Protein AF-A0A3N6LLE5-F1 (afdb_monomer)

Organism: Natrarchaeobius chitinivorans (NCBI:txid1679083)

Mean predicted aligned error: 12.1 Å

Foldseek 3Di:
DDEPEEDQDLVSLQVLQVVQVVVCVVDPPDQYEYADNAQNSLVSHDQSHEYEQELADDPGHCVNHHDLLSQAPGHYEYEADALVSVVVNQCSQDPQDPVRTHHHNYPYYDHPVQLVQLVVQWAQAPVGIDGNPVHHSVVRSVVNVVRSQVSCVVVVNHDPDDVCNVVNDPDDPPPDDLDDDDDDDPLPDPVQQVVWDWFAFDPNGIDTHSDPVRVVVCCVVVVTHGD

Structure (mmCIF, N/CA/C/O backbone):
data_AF-A0A3N6LLE5-F1
#
_entry.id   AF-A0A3N6LLE5-F1
#
loop_
_atom_site.group_PDB
_atom_site.id
_atom_site.type_symbol
_atom_site.label_atom_id
_atom_site.label_alt_id
_atom_site.label_comp_id
_atom_site.label_asym_id
_atom_site.label_entity_id
_atom_site.label_seq_id
_atom_site.pdbx_PDB_ins_code
_atom_site.Cartn_x
_atom_site.Cartn_y
_atom_site.Cartn_z
_atom_site.occupancy
_atom_site.B_iso_or_equiv
_atom_site.auth_seq_id
_atom_site.auth_comp_id
_atom_site.auth_asym_id
_atom_site.auth_atom_id
_atom_site.pdbx_PDB_model_num
ATOM 1 N N . MET A 1 1 ? -7.461 6.489 -4.538 1.00 75.62 1 MET A N 1
ATOM 2 C CA . MET A 1 1 ? -6.700 6.168 -3.322 1.00 75.62 1 MET A CA 1
ATOM 3 C C . MET A 1 1 ? -5.644 7.232 -3.123 1.00 75.62 1 MET A C 1
ATOM 5 O O . MET A 1 1 ? -5.013 7.604 -4.108 1.00 75.62 1 MET A O 1
ATOM 9 N N . ALA A 1 2 ? -5.490 7.741 -1.907 1.00 87.50 2 ALA A N 1
ATOM 10 C CA . ALA A 1 2 ? -4.448 8.696 -1.555 1.00 87.50 2 ALA A CA 1
ATOM 11 C C . ALA A 1 2 ? -3.938 8.395 -0.144 1.00 87.50 2 ALA A C 1
ATOM 13 O O . ALA A 1 2 ? -4.739 8.236 0.774 1.00 87.50 2 ALA A O 1
ATOM 14 N N . VAL A 1 3 ? -2.617 8.319 0.011 1.00 91.75 3 VAL A N 1
ATOM 15 C CA . VAL A 1 3 ? -1.975 8.263 1.327 1.00 91.75 3 VAL A CA 1
ATOM 16 C C . VAL A 1 3 ? -1.775 9.696 1.798 1.00 91.75 3 VAL A C 1
ATOM 18 O O . VAL A 1 3 ? -1.141 10.484 1.096 1.00 91.75 3 VAL A O 1
ATOM 21 N N . LEU A 1 4 ? -2.356 10.033 2.946 1.00 94.12 4 LEU A N 1
ATOM 22 C CA . LEU A 1 4 ? -2.324 11.383 3.498 1.00 94.12 4 LEU A CA 1
ATOM 23 C C . LEU A 1 4 ? -1.052 11.632 4.317 1.00 94.12 4 LEU A C 1
ATOM 25 O O . LEU A 1 4 ? -0.450 12.696 4.202 1.00 94.12 4 LEU A O 1
ATOM 29 N N . GLY A 1 5 ? -0.621 10.644 5.103 1.00 94.69 5 GLY A N 1
ATOM 30 C CA . GLY A 1 5 ? 0.590 10.742 5.909 1.00 94.69 5 GLY A CA 1
ATOM 31 C C . GLY A 1 5 ? 0.667 9.710 7.029 1.00 94.69 5 GLY A C 1
ATOM 32 O O . GLY A 1 5 ? -0.199 8.839 7.162 1.00 94.69 5 GLY A O 1
ATOM 33 N N . ASP A 1 6 ? 1.716 9.858 7.831 1.00 96.12 6 ASP A N 1
ATOM 34 C CA . ASP A 1 6 ? 2.009 9.043 9.005 1.00 96.12 6 ASP A CA 1
ATOM 35 C C . ASP A 1 6 ? 1.657 9.817 10.284 1.00 96.12 6 ASP A C 1
ATOM 37 O O . ASP A 1 6 ? 2.065 10.966 10.434 1.00 96.12 6 ASP A O 1
ATOM 41 N N . ALA A 1 7 ? 0.941 9.176 11.209 1.00 97.06 7 ALA A N 1
ATOM 42 C CA . ALA A 1 7 ? 0.560 9.735 12.505 1.00 97.06 7 ALA A CA 1
ATOM 43 C C . ALA A 1 7 ? 1.443 9.165 13.630 1.00 97.06 7 ALA A C 1
ATOM 45 O O . ALA A 1 7 ? 1.127 8.116 14.202 1.00 97.06 7 ALA A O 1
ATOM 46 N N . TYR A 1 8 ? 2.552 9.835 13.953 1.00 96.50 8 TYR A N 1
ATOM 47 C CA . TYR A 1 8 ? 3.532 9.397 14.959 1.00 96.50 8 TYR A CA 1
ATOM 48 C C . TYR A 1 8 ? 3.119 9.716 16.399 1.00 96.50 8 TYR A C 1
ATOM 50 O O . TYR A 1 8 ? 3.718 9.202 17.344 1.00 96.50 8 TYR A O 1
ATOM 58 N N . ASN A 1 9 ? 2.118 10.571 16.591 1.00 96.75 9 ASN A N 1
ATOM 59 C CA . ASN A 1 9 ? 1.589 10.937 17.901 1.00 96.75 9 ASN A CA 1
ATOM 60 C C . ASN A 1 9 ? 0.109 11.343 17.811 1.00 96.75 9 ASN A C 1
ATOM 62 O O . ASN A 1 9 ? -0.439 11.510 16.723 1.00 96.75 9 ASN A O 1
ATOM 66 N N . ARG A 1 10 ? -0.527 11.527 18.975 1.00 97.56 10 ARG A N 1
ATOM 67 C CA . ARG A 1 10 ? -1.928 11.955 19.104 1.00 97.56 10 ARG A CA 1
ATOM 68 C C . ARG A 1 10 ? -2.261 13.221 18.312 1.00 97.56 10 ARG A C 1
ATOM 70 O O . ARG A 1 10 ? -3.267 13.223 17.618 1.00 97.56 10 ARG A O 1
ATOM 77 N N . THR A 1 11 ? -1.437 14.268 18.397 1.00 97.94 11 THR A N 1
ATOM 78 C CA . THR A 1 11 ? -1.705 15.534 17.693 1.00 97.94 11 THR A CA 1
ATOM 79 C C . THR A 1 11 ? -1.735 15.323 16.184 1.00 97.94 11 THR A C 1
ATOM 81 O O . THR A 1 11 ? -2.667 15.758 15.520 1.00 97.94 11 THR A O 1
ATOM 84 N N . GLU A 1 12 ? -0.768 14.582 15.646 1.00 98.06 12 GLU A N 1
ATOM 85 C CA . GLU A 1 12 ? -0.750 14.247 14.220 1.00 98.06 12 GLU A CA 1
ATOM 86 C C . GLU A 1 12 ? -1.936 13.361 13.817 1.00 98.06 12 GLU A C 1
ATOM 88 O O . GLU A 1 12 ? -2.488 13.537 12.735 1.00 98.06 12 GLU A O 1
ATOM 93 N N . ALA A 1 13 ? -2.364 12.430 14.676 1.00 97.88 13 ALA A N 1
ATOM 94 C CA . ALA A 1 13 ? -3.544 11.606 14.419 1.00 97.88 13 ALA A CA 1
ATOM 95 C C . ALA A 1 13 ? -4.838 12.435 14.368 1.00 97.88 13 ALA A C 1
ATOM 97 O O . ALA A 1 13 ? -5.685 12.173 13.517 1.00 97.88 13 ALA A O 1
ATOM 98 N N . GLU A 1 14 ? -4.980 13.433 15.245 1.00 98.00 14 GLU A N 1
ATOM 99 C CA . GLU A 1 14 ? -6.109 14.372 15.246 1.00 98.00 14 GLU A CA 1
ATOM 100 C C . GLU A 1 14 ? -6.114 15.205 13.952 1.00 98.00 14 GLU A C 1
ATOM 102 O O . GLU A 1 14 ? -7.108 15.206 13.228 1.00 98.00 14 GLU A O 1
ATOM 107 N N . GLU A 1 15 ? -4.982 15.821 13.593 1.00 97.94 15 GLU A N 1
ATOM 108 C CA . GLU A 1 15 ? -4.852 16.646 12.380 1.00 97.94 15 GLU A CA 1
ATOM 109 C C . GLU A 1 15 ? -5.105 15.846 11.088 1.00 97.94 15 GLU A C 1
ATOM 111 O O . GLU A 1 15 ? -5.833 16.289 10.189 1.00 97.94 15 GLU A O 1
ATOM 116 N N . LEU A 1 16 ? -4.521 14.647 10.985 1.00 97.94 16 LEU A N 1
ATOM 117 C CA . LEU A 1 16 ? -4.711 13.761 9.836 1.00 97.94 16 LEU A CA 1
ATOM 118 C C . LEU A 1 16 ? -6.134 13.201 9.789 1.00 97.94 16 LEU A C 1
ATOM 120 O O . LEU A 1 16 ? -6.689 13.074 8.700 1.00 97.94 16 LEU A O 1
ATOM 124 N N . GLY A 1 17 ? -6.731 12.896 10.943 1.00 96.62 17 GLY A N 1
ATOM 125 C CA . GLY A 1 17 ? -8.112 12.436 11.052 1.00 96.62 17 GLY A CA 1
ATOM 126 C C . GLY A 1 17 ? -9.104 13.485 10.557 1.00 96.62 17 GLY A C 1
ATOM 127 O O . GLY A 1 17 ? -9.905 13.193 9.670 1.00 96.62 17 GLY A O 1
ATOM 128 N N . GLU A 1 18 ? -9.005 14.721 11.052 1.00 96.88 18 GLU A N 1
ATOM 129 C CA . GLU A 1 18 ? -9.850 15.840 10.610 1.00 96.88 18 GLU A CA 1
ATOM 130 C C . GLU A 1 18 ? -9.721 16.081 9.100 1.00 96.88 18 GLU A C 1
ATOM 132 O O . GLU A 1 18 ? -10.722 16.179 8.384 1.00 96.88 18 GLU A O 1
ATOM 137 N N . THR A 1 19 ? -8.485 16.091 8.596 1.00 97.00 19 THR A N 1
ATOM 138 C CA . THR A 1 19 ? -8.211 16.271 7.166 1.00 97.00 19 THR A CA 1
ATOM 139 C C . THR A 1 19 ? -8.773 15.117 6.330 1.00 97.00 19 THR A C 1
ATOM 141 O O . THR A 1 19 ? -9.325 15.340 5.251 1.00 97.00 19 THR A O 1
ATOM 144 N N . ALA A 1 20 ? -8.656 13.874 6.806 1.00 95.81 20 ALA A N 1
ATOM 145 C CA . ALA A 1 20 ? -9.173 12.707 6.103 1.00 95.81 20 ALA A CA 1
ATOM 146 C C . ALA A 1 20 ? -10.701 12.755 5.974 1.00 95.81 20 ALA A C 1
ATOM 148 O O . ALA A 1 20 ? -11.217 12.510 4.884 1.00 95.81 20 ALA A O 1
ATOM 149 N N . ILE A 1 21 ? -11.411 13.132 7.042 1.00 94.94 21 ILE A N 1
ATOM 150 C CA . ILE A 1 21 ? -12.870 13.292 7.014 1.00 94.94 21 ILE A CA 1
ATOM 151 C C . ILE A 1 21 ? -13.281 14.390 6.034 1.00 94.94 21 ILE A C 1
ATOM 153 O O . ILE A 1 21 ? -14.130 14.147 5.178 1.00 94.94 21 ILE A O 1
ATOM 157 N N . GLN A 1 22 ? -12.627 15.554 6.073 1.00 95.00 22 GLN A N 1
ATOM 158 C CA . GLN A 1 22 ? -12.910 16.627 5.118 1.00 95.00 22 GLN A CA 1
ATOM 159 C C . GLN A 1 22 ? -12.749 16.148 3.662 1.00 95.00 22 GLN A C 1
ATOM 161 O O . GLN A 1 22 ? -13.598 16.413 2.810 1.00 95.00 22 GLN A O 1
ATOM 166 N N . LEU A 1 23 ? -11.685 15.396 3.362 1.00 94.25 23 LEU A N 1
ATOM 167 C CA . LEU A 1 23 ? -11.450 14.857 2.019 1.00 94.25 23 LEU A CA 1
ATOM 168 C C . LEU A 1 23 ? -12.492 13.813 1.598 1.00 94.25 23 LEU A C 1
ATOM 170 O O . LEU A 1 23 ? -12.838 13.745 0.414 1.00 94.25 23 LEU A O 1
ATOM 174 N N . LEU A 1 24 ? -12.981 12.999 2.535 1.00 92.19 24 LEU A N 1
ATOM 175 C CA . LEU A 1 24 ? -14.050 12.030 2.286 1.00 92.19 24 LEU A CA 1
ATOM 176 C C . LEU A 1 24 ? -15.384 12.731 1.989 1.00 92.19 24 LEU A C 1
ATOM 178 O O . LEU A 1 24 ? -16.094 12.314 1.071 1.00 92.19 24 LEU A O 1
ATOM 182 N N . GLU A 1 25 ? -15.687 13.828 2.687 1.00 93.12 25 GLU A N 1
ATOM 183 C CA . GLU A 1 25 ? -16.868 14.662 2.431 1.00 93.12 25 GLU A CA 1
ATOM 184 C C . GLU A 1 25 ? -16.794 15.371 1.067 1.00 93.12 25 GLU A C 1
ATOM 186 O O . GLU A 1 25 ? -17.772 15.394 0.315 1.00 93.12 25 GLU A O 1
ATOM 191 N N . GLU A 1 26 ? -15.629 15.924 0.711 1.00 93.50 26 GLU A N 1
ATOM 192 C CA . GLU A 1 26 ? -15.407 16.632 -0.558 1.00 93.50 26 GLU A CA 1
ATOM 193 C C . GLU A 1 26 ? -15.333 15.694 -1.771 1.00 93.50 26 GLU A C 1
ATOM 195 O O . GLU A 1 26 ? -15.607 16.095 -2.906 1.00 93.50 26 GLU A O 1
ATOM 200 N N . SER A 1 27 ? -14.914 14.445 -1.569 1.00 89.38 27 SER A N 1
ATOM 201 C CA . SER A 1 27 ? -14.758 13.447 -2.629 1.00 89.38 27 SER A CA 1
ATOM 202 C C . SER A 1 27 ? -15.296 12.075 -2.200 1.00 89.38 27 SER A C 1
ATOM 204 O O . SER A 1 27 ? -14.505 11.136 -2.037 1.00 89.38 27 SER A O 1
ATOM 206 N N . PRO A 1 28 ? -16.632 11.918 -2.096 1.00 82.38 28 PRO A N 1
ATOM 207 C CA . PRO A 1 28 ? -17.243 10.654 -1.706 1.00 82.38 28 PRO A CA 1
ATOM 208 C C . PRO A 1 28 ? -16.816 9.531 -2.658 1.00 82.38 28 PRO A C 1
ATOM 210 O O . PRO A 1 28 ? -16.974 9.636 -3.876 1.00 82.38 28 PRO A O 1
ATOM 213 N N . GLY A 1 29 ? -16.242 8.460 -2.109 1.00 81.12 29 GLY A N 1
ATOM 214 C CA . GLY A 1 29 ? -15.726 7.317 -2.872 1.00 81.12 29 GLY A CA 1
ATOM 215 C C . GLY A 1 29 ? -14.213 7.322 -3.111 1.00 81.12 29 GLY A C 1
ATOM 216 O O . GLY A 1 29 ? -13.692 6.376 -3.707 1.00 81.12 29 GLY A O 1
ATOM 217 N N . LYS A 1 30 ? -13.477 8.339 -2.645 1.00 87.81 30 LYS A N 1
ATOM 218 C CA . LYS A 1 30 ? -12.019 8.225 -2.526 1.00 87.81 30 LYS A CA 1
ATOM 219 C C . LYS A 1 30 ? -11.651 7.401 -1.299 1.00 87.81 30 LYS A C 1
ATOM 221 O O . LYS A 1 30 ? -12.102 7.675 -0.202 1.00 87.81 30 LYS A O 1
ATOM 226 N N . GLU A 1 31 ? -10.742 6.456 -1.498 1.00 91.25 31 GLU A N 1
ATOM 227 C CA . GLU A 1 31 ? -10.051 5.782 -0.400 1.00 91.25 31 GLU A CA 1
ATOM 228 C C . GLU A 1 31 ? -8.941 6.693 0.148 1.00 91.25 31 GLU A C 1
ATOM 230 O O . GLU A 1 31 ? -8.007 7.024 -0.601 1.00 91.25 31 GLU A O 1
ATOM 235 N N . ILE A 1 32 ? -9.051 7.106 1.412 1.00 95.38 32 ILE A N 1
ATOM 236 C CA . ILE A 1 32 ? -8.057 7.929 2.116 1.00 95.38 32 ILE A CA 1
ATOM 237 C C . ILE A 1 32 ? -7.340 7.058 3.141 1.00 95.38 32 ILE A C 1
ATOM 239 O O . ILE A 1 32 ? -7.977 6.408 3.967 1.00 95.38 32 ILE A O 1
ATOM 243 N N . ILE A 1 33 ? -6.010 7.043 3.063 1.00 96.88 33 ILE A N 1
ATOM 244 C CA . ILE A 1 33 ? -5.159 6.191 3.889 1.00 96.88 33 ILE A CA 1
ATOM 245 C C . ILE A 1 33 ? -4.350 7.054 4.853 1.00 96.88 33 ILE A C 1
ATOM 247 O O . ILE A 1 33 ? -3.635 7.960 4.418 1.00 96.88 33 ILE A O 1
ATOM 251 N N . VAL A 1 34 ? -4.412 6.725 6.142 1.00 97.69 34 VAL A N 1
ATOM 252 C CA . VAL A 1 34 ? -3.555 7.296 7.192 1.00 97.69 34 VAL A CA 1
ATOM 253 C C . VAL A 1 34 ? -2.779 6.168 7.864 1.00 97.69 34 VAL A C 1
ATOM 255 O O . VAL A 1 34 ? -3.352 5.143 8.231 1.00 97.69 34 VAL A O 1
ATOM 258 N N . VAL A 1 35 ? -1.466 6.328 8.022 1.00 96.44 35 VAL A N 1
ATOM 259 C CA . VAL A 1 35 ? -0.611 5.321 8.664 1.00 96.44 35 VAL A CA 1
ATOM 260 C C . VAL A 1 35 ? -0.571 5.594 10.165 1.00 96.44 35 VAL A C 1
ATOM 262 O O . VAL A 1 35 ? 0.095 6.522 10.618 1.00 96.44 35 VAL A O 1
ATOM 265 N N . ALA A 1 36 ? -1.280 4.789 10.953 1.00 94.56 36 ALA A N 1
ATOM 266 C CA . ALA A 1 36 ? -1.232 4.867 12.411 1.00 94.56 36 ALA A CA 1
ATOM 267 C C . ALA A 1 36 ? 0.148 4.393 12.897 1.00 94.56 36 ALA A C 1
ATOM 269 O O . ALA A 1 36 ? 0.437 3.202 12.823 1.00 94.56 36 ALA A O 1
ATOM 270 N N . LYS A 1 37 ? 1.017 5.314 13.341 1.00 95.19 37 LYS A N 1
ATOM 271 C CA . LYS A 1 37 ? 2.375 5.041 13.864 1.00 95.19 37 LYS A CA 1
ATOM 272 C C . LYS A 1 37 ? 2.467 5.186 15.389 1.00 95.19 37 LYS A C 1
ATOM 274 O O . LYS A 1 37 ? 3.563 5.231 15.943 1.00 95.19 37 LYS A O 1
ATOM 279 N N . CYS A 1 38 ? 1.324 5.262 16.065 1.00 95.31 38 CYS A N 1
ATOM 280 C CA . CYS A 1 38 ? 1.201 5.309 17.517 1.00 95.31 38 CYS A CA 1
ATOM 281 C C . CYS A 1 38 ? -0.106 4.637 17.968 1.00 95.31 38 CYS A C 1
ATOM 283 O O . CYS A 1 38 ? -1.043 4.519 17.180 1.00 95.31 38 CYS A O 1
ATOM 285 N N . GLU A 1 39 ? -0.170 4.223 19.236 1.00 95.44 39 GLU A N 1
ATOM 286 C CA . GLU A 1 39 ? -1.346 3.564 19.830 1.00 95.44 39 GLU A CA 1
ATOM 287 C C . GLU A 1 39 ? -2.586 4.480 19.821 1.00 95.44 39 GLU A C 1
ATOM 289 O O . GLU A 1 39 ? -3.655 4.070 19.373 1.00 95.44 39 GLU A O 1
ATOM 294 N N . ASP A 1 40 ? -2.420 5.755 20.200 1.00 96.56 40 ASP A N 1
ATOM 295 C CA . ASP A 1 40 ? -3.493 6.766 20.212 1.00 96.56 40 ASP A CA 1
ATOM 296 C C . ASP A 1 40 ? -4.212 6.892 18.853 1.00 96.56 40 ASP A C 1
ATOM 298 O O . ASP A 1 40 ? -5.418 7.140 18.800 1.00 96.56 40 ASP A O 1
ATOM 302 N N . ALA A 1 41 ? -3.498 6.706 17.736 1.00 96.94 41 ALA A N 1
ATOM 303 C CA . ALA A 1 41 ? -4.073 6.874 16.404 1.00 96.94 41 ALA A CA 1
ATOM 304 C C . ALA A 1 41 ? -5.202 5.874 16.109 1.00 96.94 41 ALA A C 1
ATOM 306 O O . ALA A 1 41 ? -6.127 6.207 15.371 1.00 96.94 41 ALA A O 1
ATOM 307 N N . PHE A 1 42 ? -5.177 4.673 16.694 1.00 96.31 42 PHE A N 1
ATOM 308 C CA . PHE A 1 42 ? -6.226 3.673 16.467 1.00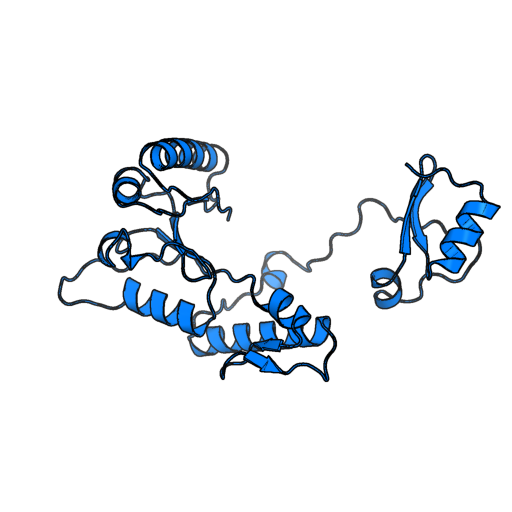 96.31 42 PHE A CA 1
ATOM 309 C C . PHE A 1 42 ? -7.557 4.063 17.112 1.00 96.31 42 PHE A C 1
ATOM 311 O O . PHE A 1 42 ? -8.609 3.686 16.587 1.00 96.31 42 PHE A O 1
ATOM 318 N N . GLU A 1 43 ? -7.508 4.825 18.209 1.00 94.88 43 GLU A N 1
ATOM 319 C CA . GLU A 1 43 ? -8.685 5.362 18.898 1.00 94.88 43 GLU A CA 1
ATOM 320 C C . GLU A 1 43 ? -9.214 6.638 18.233 1.00 94.88 43 GLU A C 1
ATOM 322 O O . GLU A 1 43 ? -10.424 6.859 18.205 1.00 94.88 43 GLU A O 1
ATOM 327 N N . ILE A 1 44 ? -8.312 7.477 17.714 1.00 96.88 44 ILE A N 1
ATOM 328 C CA . ILE A 1 44 ? -8.637 8.796 17.153 1.00 96.88 44 ILE A CA 1
ATOM 329 C C . ILE A 1 44 ? -9.163 8.693 15.722 1.00 96.88 44 ILE A C 1
ATOM 331 O O . ILE A 1 44 ? -10.119 9.380 15.367 1.00 96.88 44 ILE A O 1
ATOM 335 N N . LEU A 1 45 ? -8.534 7.862 14.886 1.00 96.94 45 LEU A N 1
ATOM 336 C CA . LEU A 1 45 ? -8.897 7.758 13.477 1.00 96.94 45 LEU A CA 1
ATOM 337 C C . LEU A 1 45 ? -10.242 7.049 13.318 1.00 96.94 45 LEU A C 1
ATOM 339 O O . LEU A 1 45 ? -10.430 5.932 13.812 1.00 96.94 45 LEU A O 1
ATOM 343 N N . ASP A 1 46 ? -11.139 7.678 12.560 1.00 94.25 46 ASP A N 1
ATOM 344 C CA . ASP A 1 46 ? -12.480 7.169 12.285 1.00 94.25 46 ASP A CA 1
ATOM 345 C C . ASP A 1 46 ? -12.457 5.789 11.593 1.00 94.25 46 ASP A C 1
ATOM 347 O O . ASP A 1 46 ? -11.483 5.391 10.946 1.00 94.25 46 ASP A O 1
ATOM 351 N N . GLN A 1 47 ? -13.543 5.030 11.736 1.00 93.19 47 GLN A N 1
ATOM 352 C CA . GLN A 1 47 ? -13.711 3.716 11.110 1.00 93.19 47 GLN A CA 1
ATOM 353 C C . GLN A 1 47 ? -13.790 3.792 9.579 1.00 93.19 47 GLN A C 1
ATOM 355 O O . GLN A 1 47 ? -13.441 2.821 8.907 1.00 93.19 47 GLN A O 1
ATOM 360 N N . GLU A 1 48 ? -14.233 4.924 9.028 1.00 91.81 48 GLU A N 1
ATOM 361 C CA . GLU A 1 48 ? -14.275 5.162 7.584 1.00 91.81 48 GLU A CA 1
ATOM 362 C C . GLU A 1 48 ? -12.881 5.402 6.988 1.00 91.81 48 GLU A C 1
ATOM 364 O O . GLU A 1 48 ? -12.656 5.093 5.817 1.00 91.81 48 GLU A O 1
ATOM 369 N N . VAL A 1 49 ? -11.922 5.881 7.790 1.00 95.25 49 VAL A N 1
ATOM 370 C CA . VAL A 1 49 ? -10.534 6.075 7.354 1.00 95.25 49 VAL A CA 1
ATOM 371 C C . VAL A 1 49 ? -9.826 4.726 7.255 1.00 95.25 49 VAL A C 1
ATOM 373 O O . VAL A 1 49 ? -9.819 3.928 8.196 1.00 95.25 49 VAL A O 1
ATOM 376 N N . THR A 1 50 ? -9.178 4.478 6.118 1.00 97.44 50 THR A N 1
ATOM 377 C CA . THR A 1 50 ? -8.379 3.268 5.928 1.00 97.44 50 THR A CA 1
ATOM 378 C C . THR A 1 50 ? -7.025 3.405 6.604 1.00 97.44 50 THR A C 1
ATOM 380 O O . THR A 1 50 ? -6.279 4.358 6.376 1.00 97.44 50 THR A O 1
ATOM 383 N N . LEU A 1 51 ? -6.677 2.416 7.423 1.00 97.81 51 LEU A N 1
ATOM 384 C CA . LEU A 1 51 ? -5.387 2.366 8.091 1.00 97.81 51 LEU A CA 1
ATOM 385 C C . LEU A 1 51 ? -4.323 1.831 7.133 1.00 97.81 51 LEU A C 1
ATOM 387 O O . LEU A 1 51 ? -4.450 0.743 6.569 1.00 97.81 51 LEU A O 1
ATOM 391 N N . GLY A 1 52 ? -3.245 2.585 6.960 1.00 96.56 52 GLY A N 1
ATOM 392 C CA . GLY A 1 52 ? -2.068 2.117 6.243 1.00 96.56 52 GLY A CA 1
ATOM 393 C C . GLY A 1 52 ? -1.249 1.190 7.133 1.00 96.56 52 GLY A C 1
ATOM 394 O O . GLY A 1 52 ? -0.701 1.642 8.133 1.00 96.56 52 GLY A O 1
ATOM 395 N N . TYR A 1 53 ? -1.147 -0.090 6.779 1.00 96.50 53 TYR A N 1
ATOM 396 C CA . TYR A 1 53 ? -0.290 -1.057 7.460 1.00 96.50 53 TYR A CA 1
ATOM 397 C C . TYR A 1 53 ? 1.124 -0.998 6.858 1.00 96.50 53 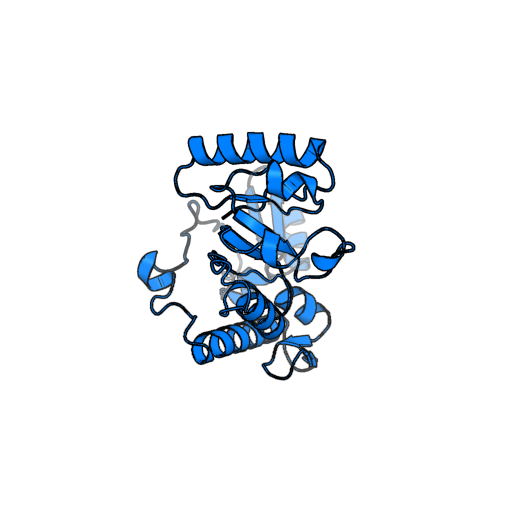TYR A C 1
ATOM 399 O O . TYR A 1 53 ? 1.312 -1.377 5.697 1.00 96.50 53 TYR A O 1
ATOM 407 N N . PRO A 1 54 ? 2.141 -0.522 7.595 1.00 94.25 54 PRO A N 1
ATOM 408 C CA . PRO A 1 54 ? 3.486 -0.343 7.060 1.00 94.25 54 PRO A CA 1
ATOM 409 C C . PRO A 1 54 ? 4.249 -1.675 6.972 1.00 94.25 54 PRO A C 1
ATOM 411 O O . PRO A 1 54 ? 4.905 -2.094 7.921 1.00 94.25 54 PRO A O 1
ATOM 414 N N . ASN A 1 55 ? 4.228 -2.305 5.795 1.00 93.75 55 ASN A N 1
ATOM 415 C CA . ASN A 1 55 ? 4.933 -3.563 5.503 1.00 93.75 55 ASN A CA 1
ATOM 416 C C . ASN A 1 55 ? 6.294 -3.354 4.800 1.00 93.75 55 ASN A C 1
ATOM 418 O O . ASN A 1 55 ? 7.083 -4.279 4.613 1.00 93.75 55 ASN A O 1
ATOM 422 N N . GLY A 1 56 ? 6.581 -2.126 4.367 1.00 85.12 56 GLY A N 1
ATOM 423 C CA . GLY A 1 56 ? 7.831 -1.759 3.707 1.00 85.12 56 GLY A CA 1
ATOM 424 C C . GLY A 1 56 ? 9.005 -1.462 4.651 1.00 85.12 56 GLY A C 1
ATOM 425 O O . GLY A 1 56 ? 9.025 -1.792 5.842 1.00 85.12 56 GLY A O 1
ATOM 426 N N . TYR A 1 57 ? 10.013 -0.785 4.097 1.00 80.06 57 TYR A N 1
ATOM 427 C CA . TYR A 1 57 ? 11.098 -0.198 4.881 1.00 80.06 57 TYR A CA 1
ATOM 428 C C . TYR A 1 57 ? 10.552 0.987 5.677 1.00 80.06 57 TYR A C 1
ATOM 430 O O . TYR A 1 57 ? 10.227 2.023 5.107 1.00 80.06 57 TYR A O 1
ATOM 438 N N . SER A 1 58 ? 10.432 0.807 6.986 1.00 82.62 58 SER A N 1
ATOM 439 C CA . SER A 1 58 ? 9.987 1.827 7.924 1.00 82.62 58 SER A CA 1
ATOM 440 C C . SER A 1 58 ? 10.740 1.638 9.234 1.00 82.62 58 SER A C 1
ATOM 442 O O . SER A 1 58 ? 11.005 0.493 9.610 1.00 82.62 58 SER A O 1
ATOM 444 N N . ASP A 1 59 ? 11.082 2.749 9.885 1.00 86.06 59 ASP A N 1
ATOM 445 C CA . ASP A 1 59 ? 11.828 2.755 11.148 1.00 86.06 59 ASP A CA 1
ATOM 446 C C . ASP A 1 59 ? 10.993 2.210 12.313 1.00 86.06 59 ASP A C 1
ATOM 448 O O . ASP A 1 59 ? 11.543 1.603 13.225 1.00 86.06 59 ASP A O 1
ATOM 452 N N . LEU A 1 60 ? 9.670 2.390 12.246 1.00 90.00 60 LEU A N 1
ATOM 453 C CA . LEU A 1 60 ? 8.703 1.814 13.178 1.00 90.00 60 LEU A CA 1
ATOM 454 C C . LEU A 1 60 ? 7.898 0.723 12.485 1.00 90.00 60 LEU A C 1
ATOM 456 O O . LEU A 1 60 ? 7.293 0.962 11.429 1.00 90.00 60 LEU A O 1
ATOM 460 N N . LYS A 1 61 ? 7.863 -0.454 13.095 1.00 91.56 61 LYS A N 1
ATOM 461 C CA . LYS A 1 61 ? 7.066 -1.600 12.673 1.00 91.56 61 LYS A CA 1
ATOM 462 C C . LYS A 1 61 ? 5.741 -1.642 13.434 1.00 91.56 61 LYS A C 1
ATOM 464 O O . LYS A 1 61 ? 5.678 -1.123 14.545 1.00 91.56 61 LYS A O 1
ATOM 469 N N . PRO A 1 62 ? 4.671 -2.212 12.852 1.00 94.19 62 PRO A N 1
ATOM 470 C CA . PRO A 1 62 ? 3.358 -2.283 13.498 1.00 94.19 62 PRO A CA 1
ATOM 471 C C . PRO A 1 62 ? 3.410 -2.830 14.926 1.00 94.19 62 PRO A C 1
ATOM 473 O O . PRO A 1 62 ? 2.710 -2.325 15.800 1.00 94.19 62 PRO A O 1
ATOM 476 N N . GLU A 1 63 ? 4.280 -3.804 15.183 1.00 93.81 63 GLU A N 1
ATOM 477 C CA . GLU A 1 63 ? 4.423 -4.462 16.484 1.00 93.81 63 GLU A CA 1
ATOM 478 C C . GLU A 1 63 ? 5.056 -3.556 17.554 1.00 93.81 63 GLU A C 1
ATOM 480 O O . GLU A 1 63 ? 4.960 -3.858 18.742 1.00 93.81 63 GLU A O 1
ATOM 485 N N . ASP A 1 64 ? 5.686 -2.444 17.156 1.00 94.44 64 ASP A N 1
ATOM 486 C CA . ASP A 1 64 ? 6.309 -1.493 18.083 1.00 94.44 64 ASP A CA 1
ATOM 487 C C . ASP A 1 64 ? 5.272 -0.625 18.817 1.00 94.44 64 ASP A C 1
ATOM 489 O O . ASP A 1 64 ? 5.576 -0.058 19.867 1.00 94.44 64 ASP A O 1
ATOM 493 N N . TYR A 1 65 ? 4.060 -0.492 18.269 1.00 94.62 65 TYR A N 1
ATOM 494 C CA . TYR A 1 65 ? 3.038 0.438 18.771 1.00 94.62 65 TYR A CA 1
ATOM 495 C C . TYR A 1 65 ? 1.597 -0.088 18.681 1.00 94.62 65 TYR A C 1
ATOM 497 O O . TYR A 1 65 ? 0.665 0.629 19.039 1.00 94.62 65 TYR A O 1
ATOM 505 N N . SER A 1 66 ? 1.388 -1.304 18.174 1.00 96.25 66 SER A N 1
ATOM 506 C CA . SER A 1 66 ? 0.065 -1.912 18.026 1.00 96.25 66 SER A CA 1
ATOM 507 C C . SER A 1 66 ? 0.131 -3.435 18.121 1.00 96.25 66 SER A C 1
ATOM 509 O O . SER A 1 66 ? 1.196 -4.052 18.086 1.00 96.25 66 SER A O 1
ATOM 511 N N . SER A 1 67 ? -1.036 -4.054 18.221 1.00 95.00 67 SER A N 1
ATOM 512 C CA . SER A 1 67 ? -1.247 -5.490 18.117 1.00 95.00 67 SER A CA 1
ATOM 513 C C . SER A 1 67 ? -2.121 -5.813 16.906 1.00 95.00 67 SER A C 1
ATOM 515 O O . SER A 1 67 ? -2.894 -4.980 16.441 1.00 95.00 67 SER A O 1
ATOM 517 N N . VAL A 1 68 ? -2.090 -7.064 16.434 1.00 94.62 68 VAL A N 1
ATOM 518 C CA . VAL A 1 68 ? -2.969 -7.551 15.348 1.00 94.62 68 VAL A CA 1
ATOM 519 C C . VAL A 1 68 ? -4.443 -7.204 15.588 1.00 94.62 68 VAL A C 1
ATOM 521 O O . VAL A 1 68 ? -5.182 -6.932 14.645 1.00 94.62 68 VAL A O 1
ATOM 524 N N . ARG A 1 69 ? -4.886 -7.185 16.850 1.00 94.81 69 ARG A N 1
ATOM 525 C CA . ARG A 1 69 ? -6.274 -6.883 17.208 1.00 94.81 69 ARG A CA 1
ATOM 526 C C . ARG A 1 69 ? -6.689 -5.459 16.837 1.00 94.81 69 ARG A C 1
ATOM 528 O O . ARG A 1 69 ? -7.847 -5.268 16.487 1.00 94.81 69 ARG A O 1
ATOM 535 N N . ASP A 1 70 ? -5.765 -4.505 16.866 1.00 95.94 70 ASP A N 1
ATOM 536 C CA . ASP A 1 70 ? -6.051 -3.087 16.604 1.00 95.94 70 ASP A CA 1
ATOM 537 C C . ASP A 1 70 ? -6.347 -2.825 15.118 1.00 95.94 70 ASP A C 1
ATOM 539 O O . ASP A 1 70 ? -7.093 -1.913 14.763 1.00 95.94 70 ASP A O 1
ATOM 543 N N . TRP A 1 71 ? -5.821 -3.685 14.243 1.00 97.06 71 TRP A N 1
ATOM 544 C CA . TRP A 1 71 ? -6.051 -3.662 12.796 1.00 97.06 71 TRP A CA 1
ATOM 545 C C . TRP A 1 71 ? -7.300 -4.441 12.374 1.00 97.06 71 TRP A C 1
ATOM 547 O O . TRP A 1 71 ? -7.878 -4.208 11.312 1.00 97.06 71 TRP A O 1
ATOM 557 N N . ARG A 1 72 ? -7.717 -5.413 13.183 1.00 96.38 72 ARG A N 1
ATOM 558 C CA . ARG A 1 72 ? -8.824 -6.316 12.868 1.00 96.38 72 ARG A CA 1
ATOM 559 C C . ARG A 1 72 ? -10.174 -5.620 13.018 1.00 96.38 72 ARG A C 1
ATOM 561 O O . ARG A 1 72 ? -10.413 -4.884 13.967 1.00 96.38 72 ARG A O 1
ATOM 568 N N . GLY A 1 73 ? -11.071 -5.856 12.060 1.00 95.88 73 GLY A N 1
ATOM 569 C CA . GLY A 1 73 ? -12.342 -5.134 11.949 1.00 95.88 73 GLY A CA 1
ATOM 570 C C . GLY A 1 73 ? -12.229 -3.709 11.396 1.00 95.88 73 GLY A C 1
ATOM 571 O O . GLY A 1 73 ? -13.252 -3.040 11.292 1.00 95.88 73 GLY A O 1
ATOM 572 N N . ARG A 1 74 ? -11.023 -3.255 11.026 1.00 97.06 74 ARG A N 1
ATOM 573 C CA . ARG A 1 74 ? -10.781 -1.969 10.357 1.00 97.06 74 ARG A CA 1
ATOM 574 C C . ARG A 1 74 ? -10.624 -2.152 8.852 1.00 97.06 74 ARG A C 1
ATOM 576 O O . ARG A 1 74 ? -10.280 -3.239 8.384 1.00 97.06 74 ARG A O 1
ATOM 583 N N . ASN A 1 75 ? -10.801 -1.060 8.113 1.00 97.44 75 ASN A N 1
ATOM 584 C CA . ASN A 1 75 ? -10.317 -0.958 6.741 1.00 97.44 75 ASN A CA 1
ATOM 585 C C . ASN A 1 75 ? -8.789 -0.846 6.766 1.00 97.44 75 ASN A C 1
ATOM 587 O O . ASN A 1 75 ? -8.250 0.021 7.457 1.00 97.44 75 ASN A O 1
ATOM 591 N N . VAL A 1 76 ? -8.088 -1.702 6.022 1.00 98.12 76 VAL A N 1
ATOM 592 C CA . VAL A 1 76 ? -6.618 -1.741 6.016 1.00 98.12 76 VAL A CA 1
ATOM 593 C C . VAL A 1 76 ? -6.075 -1.759 4.592 1.00 98.12 76 VAL A C 1
ATOM 595 O O . VAL A 1 76 ? -6.557 -2.497 3.735 1.00 98.12 76 VAL A O 1
ATOM 598 N N . HIS A 1 77 ? -5.029 -0.975 4.346 1.00 97.44 77 HIS A N 1
ATOM 599 C CA . HIS A 1 77 ? -4.242 -1.017 3.119 1.00 97.44 77 HIS A CA 1
ATOM 600 C C . HIS A 1 77 ? -2.792 -1.383 3.443 1.00 97.44 77 HIS A C 1
ATOM 602 O O . HIS A 1 77 ? -2.163 -0.719 4.264 1.00 97.44 77 HIS A O 1
ATOM 608 N N . VAL A 1 78 ? -2.238 -2.418 2.808 1.00 96.62 78 VAL A N 1
ATOM 609 C CA . VAL A 1 78 ? -0.861 -2.864 3.083 1.00 96.62 78 VAL A CA 1
ATOM 610 C C . VAL A 1 78 ? 0.126 -2.058 2.239 1.00 96.62 78 VAL A C 1
ATOM 612 O O . VAL A 1 78 ? 0.136 -2.162 1.014 1.00 96.62 78 VAL A O 1
ATOM 615 N N . LEU A 1 79 ? 0.966 -1.266 2.902 1.00 94.25 79 LEU A N 1
ATOM 616 C CA . LEU A 1 79 ? 1.892 -0.330 2.269 1.00 94.25 79 LEU A CA 1
ATOM 617 C C . 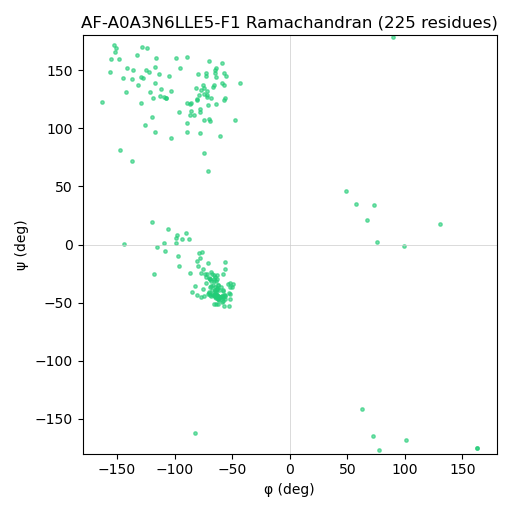LEU A 1 79 ? 3.288 -0.942 2.129 1.00 94.25 79 LEU A C 1
ATOM 619 O O . LEU A 1 79 ? 3.996 -1.170 3.118 1.00 94.25 79 LEU A O 1
ATOM 623 N N . GLY A 1 80 ? 3.710 -1.167 0.887 1.00 91.88 80 GLY A N 1
ATOM 624 C CA . GLY A 1 80 ? 5.002 -1.758 0.552 1.00 91.88 80 GLY A CA 1
ATOM 625 C C . GLY A 1 80 ? 5.124 -3.259 0.844 1.00 91.88 80 GLY A C 1
ATOM 626 O O . GLY A 1 80 ? 4.145 -3.977 1.046 1.00 91.88 80 GLY A O 1
ATOM 627 N N . GLY A 1 81 ? 6.368 -3.744 0.843 1.00 90.06 81 GLY A N 1
ATOM 628 C CA . GLY A 1 81 ? 6.693 -5.170 0.952 1.00 90.06 81 GLY A CA 1
ATOM 629 C C . GLY A 1 81 ? 6.773 -5.883 -0.403 1.00 90.06 81 GLY A C 1
ATOM 630 O O . GLY A 1 81 ? 6.614 -5.271 -1.461 1.00 90.06 81 GLY A O 1
ATOM 631 N N . SER A 1 82 ? 7.089 -7.178 -0.370 1.00 90.75 82 SER A N 1
ATOM 632 C CA . SER A 1 82 ? 6.974 -8.065 -1.533 1.00 90.75 82 SER A CA 1
ATOM 633 C C . SER A 1 82 ? 5.566 -8.676 -1.570 1.00 90.75 82 SER A C 1
ATOM 635 O O . SER A 1 82 ? 4.911 -8.726 -0.532 1.00 90.75 82 SER A O 1
ATOM 637 N N . PRO A 1 83 ? 5.091 -9.205 -2.712 1.00 92.69 83 PRO A N 1
ATOM 638 C CA . PRO A 1 83 ? 3.802 -9.900 -2.764 1.00 92.69 83 PRO A CA 1
ATOM 639 C C . PRO A 1 83 ? 3.658 -11.003 -1.712 1.00 92.69 83 PRO A C 1
ATOM 641 O O . PRO A 1 83 ? 2.593 -11.163 -1.124 1.00 92.69 83 PRO A O 1
ATOM 644 N N . GLN A 1 84 ? 4.744 -11.725 -1.427 1.00 92.25 84 GLN A N 1
ATOM 645 C CA . GLN A 1 84 ? 4.747 -12.745 -0.387 1.00 92.25 84 GLN A CA 1
ATOM 646 C C . GLN A 1 84 ? 4.550 -12.137 1.007 1.00 92.25 84 GLN A C 1
ATOM 648 O O . GLN A 1 84 ? 3.644 -12.564 1.715 1.00 92.25 84 GLN A O 1
ATOM 653 N N . SER A 1 85 ? 5.330 -11.116 1.381 1.00 93.19 85 SER A N 1
ATOM 654 C CA . SER A 1 85 ? 5.184 -10.492 2.704 1.00 93.19 85 SER A CA 1
ATOM 655 C C . SER A 1 85 ? 3.841 -9.775 2.851 1.00 93.19 85 SER A C 1
ATOM 657 O O . SER A 1 85 ? 3.279 -9.706 3.934 1.00 93.19 85 SER A O 1
ATOM 659 N N . GLN A 1 86 ? 3.295 -9.228 1.763 1.00 95.38 86 GLN A N 1
ATOM 660 C CA . GLN A 1 86 ? 1.949 -8.653 1.741 1.00 95.38 86 GLN A CA 1
ATOM 661 C C . GLN A 1 86 ? 0.884 -9.720 1.990 1.00 95.38 86 GLN A C 1
ATOM 663 O O . GLN A 1 86 ? -0.039 -9.492 2.765 1.00 95.38 86 GLN A O 1
ATOM 668 N N . PHE A 1 87 ? 1.014 -10.886 1.355 1.00 95.69 87 PHE A N 1
ATOM 669 C CA . PHE A 1 87 ? 0.086 -11.995 1.552 1.00 95.69 87 PHE A CA 1
ATOM 670 C C . PHE A 1 87 ? 0.143 -12.548 2.980 1.00 95.69 87 PHE A C 1
ATOM 672 O O . PHE A 1 87 ? -0.906 -12.801 3.558 1.00 95.69 87 PHE A O 1
ATOM 679 N N . GLU A 1 88 ? 1.334 -12.655 3.574 1.00 95.94 88 GLU A N 1
ATOM 680 C CA . GLU A 1 88 ? 1.509 -13.065 4.976 1.00 95.94 88 GLU A CA 1
ATOM 681 C C . GLU A 1 88 ? 0.773 -12.117 5.942 1.00 95.94 88 GLU A C 1
ATOM 683 O O . GLU A 1 88 ? 0.028 -12.578 6.806 1.00 95.94 88 GLU A O 1
ATOM 688 N N . VAL A 1 89 ? 0.885 -10.798 5.734 1.00 97.00 89 VAL A N 1
ATOM 689 C CA . VAL A 1 89 ? 0.120 -9.792 6.497 1.00 97.00 89 VAL A CA 1
ATOM 690 C C . VAL A 1 89 ? -1.386 -9.960 6.283 1.00 97.00 89 VAL A C 1
ATOM 692 O O . VAL A 1 89 ? -2.158 -9.934 7.239 1.00 97.00 89 VAL A O 1
ATOM 695 N N . ILE A 1 90 ? -1.837 -10.160 5.039 1.00 97.31 90 ILE A N 1
ATOM 696 C CA . ILE A 1 90 ? -3.260 -10.397 4.753 1.00 97.31 90 ILE A CA 1
ATOM 697 C C . ILE A 1 90 ? -3.754 -11.631 5.512 1.00 97.31 90 ILE A C 1
ATOM 699 O O . ILE A 1 90 ? -4.819 -11.576 6.126 1.00 97.31 90 ILE A O 1
ATOM 703 N N . GLU A 1 91 ? -3.003 -12.732 5.508 1.00 96.81 91 GLU A N 1
ATOM 704 C CA . GLU A 1 91 ? -3.372 -13.938 6.249 1.00 96.81 91 GLU A CA 1
ATOM 705 C C . GLU A 1 91 ? -3.456 -13.670 7.755 1.00 96.81 91 GLU A C 1
ATOM 707 O O . GLU A 1 91 ? -4.458 -14.024 8.377 1.00 96.81 91 GLU A O 1
ATOM 712 N N . GLU A 1 92 ? -2.477 -12.983 8.340 1.00 96.25 92 GLU A N 1
ATOM 713 C CA . GLU A 1 92 ? -2.488 -12.628 9.763 1.00 96.25 92 GLU A CA 1
ATOM 714 C C . GLU A 1 92 ? -3.714 -11.779 10.150 1.00 96.25 92 GLU A C 1
ATOM 716 O O . GLU A 1 92 ? -4.400 -12.050 11.146 1.00 96.25 92 GLU A O 1
ATOM 721 N N . LEU A 1 93 ? -4.047 -10.780 9.331 1.00 97.50 93 LEU A N 1
ATOM 722 C CA . LEU A 1 93 ? -5.135 -9.845 9.613 1.00 97.50 93 LEU A CA 1
ATOM 723 C C . LEU A 1 93 ? -6.532 -10.402 9.296 1.00 97.50 93 LEU A C 1
ATOM 725 O O . LEU A 1 93 ? -7.526 -9.878 9.807 1.00 97.50 93 LEU A O 1
ATOM 729 N N . THR A 1 94 ? -6.644 -11.462 8.490 1.00 97.00 94 THR A N 1
ATOM 730 C CA . THR A 1 94 ? -7.948 -11.958 8.003 1.00 97.00 94 THR A CA 1
ATOM 731 C C . THR A 1 94 ? -8.292 -13.380 8.433 1.00 97.00 94 THR A C 1
ATOM 733 O O . THR A 1 94 ? -9.476 -13.703 8.554 1.00 97.00 94 THR A O 1
ATOM 736 N N . GLN A 1 95 ? -7.312 -14.239 8.729 1.00 96.06 95 GLN A N 1
ATOM 737 C CA . GLN A 1 95 ? -7.602 -15.621 9.112 1.00 96.06 95 GLN A CA 1
ATOM 738 C C . GLN A 1 95 ? -8.374 -15.687 10.443 1.00 96.06 95 GLN A C 1
ATOM 740 O O . GLN A 1 95 ? -8.231 -14.806 11.305 1.00 96.06 95 GLN A O 1
ATOM 745 N N . PRO A 1 96 ? -9.217 -16.717 10.646 1.00 95.38 96 PRO A N 1
ATOM 746 C CA . PRO A 1 96 ? -9.864 -16.957 11.927 1.00 95.38 96 PRO A CA 1
ATOM 747 C C . PRO A 1 96 ? -8.836 -17.119 13.050 1.00 95.38 96 PRO A C 1
ATOM 749 O O . PRO A 1 96 ? -7.845 -17.830 12.904 1.00 95.38 96 PRO A O 1
ATOM 752 N N . ASN A 1 97 ? -9.108 -16.510 14.201 1.00 92.19 97 ASN A N 1
ATOM 753 C CA . ASN A 1 97 ? -8.261 -16.605 15.385 1.00 92.19 97 ASN A CA 1
ATOM 754 C C . ASN A 1 97 ? -9.052 -17.127 16.602 1.00 92.19 97 ASN A C 1
ATOM 756 O O . ASN A 1 97 ? -10.281 -17.246 16.575 1.00 92.19 97 ASN A O 1
ATOM 760 N N . LEU A 1 98 ? -8.347 -17.477 17.684 1.00 92.88 98 LEU A N 1
ATOM 761 C CA . LEU A 1 98 ? -8.958 -18.057 18.893 1.00 92.88 98 LEU A CA 1
ATOM 762 C C . LEU A 1 98 ? -9.883 -17.079 19.631 1.00 92.88 98 LEU A C 1
ATOM 764 O O . LEU A 1 98 ? -10.849 -17.502 20.266 1.00 92.88 98 LEU A O 1
ATOM 768 N N . THR A 1 99 ? -9.588 -15.786 19.536 1.00 91.62 99 THR A N 1
ATOM 769 C CA . THR A 1 99 ? -10.358 -14.680 20.120 1.00 91.62 99 THR A CA 1
ATOM 770 C C . TH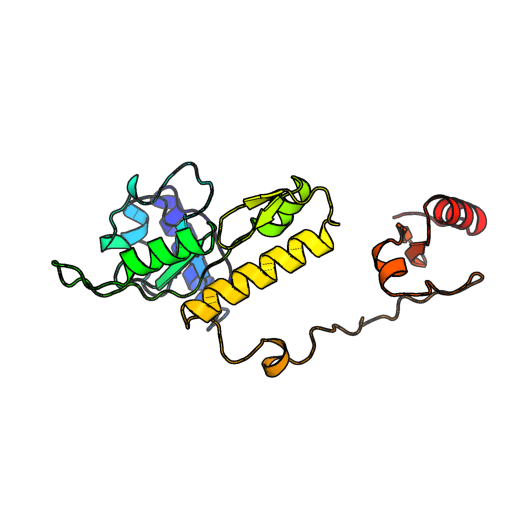R A 1 99 ? -11.609 -14.338 19.314 1.00 91.62 99 THR A C 1
ATOM 772 O O . THR A 1 99 ? -12.492 -13.663 19.835 1.00 91.62 99 THR A O 1
ATOM 775 N N . ARG A 1 100 ? -11.738 -14.883 18.094 1.00 93.19 100 ARG A N 1
ATOM 776 C CA . ARG A 1 100 ? -12.840 -14.637 17.152 1.00 93.19 100 ARG A CA 1
ATOM 777 C C . ARG A 1 100 ? -13.005 -13.158 16.809 1.00 93.19 100 ARG A C 1
ATOM 779 O O . ARG A 1 100 ? -14.128 -12.696 16.610 1.00 93.19 100 ARG A O 1
ATOM 786 N N . ASP A 1 101 ? -11.896 -12.428 16.739 1.00 93.94 101 ASP A N 1
ATOM 787 C CA . ASP A 1 101 ? -11.926 -11.046 16.273 1.00 93.94 101 ASP A CA 1
ATOM 788 C C . ASP A 1 101 ? -12.374 -11.018 14.799 1.00 93.94 101 ASP A C 1
ATOM 790 O O . ASP A 1 101 ? -11.996 -11.919 14.032 1.00 93.94 101 ASP A O 1
ATOM 794 N N . PRO A 1 102 ? -13.152 -10.009 14.368 1.00 96.19 102 PRO A N 1
ATOM 795 C CA . PRO A 1 102 ? -13.511 -9.864 12.960 1.00 96.19 102 PRO A CA 1
ATOM 796 C C . PRO A 1 102 ? -12.246 -9.762 12.089 1.00 96.19 102 PRO A C 1
ATOM 798 O O . PRO A 1 102 ? -11.228 -9.255 12.557 1.00 96.19 102 PRO A O 1
ATOM 801 N N . PRO A 1 103 ? -12.256 -10.264 10.845 1.00 97.69 103 PRO A N 1
ATOM 802 C CA . PRO A 1 103 ? -11.148 -10.030 9.923 1.00 97.69 103 PRO A CA 1
ATOM 803 C C . PRO A 1 103 ? -11.026 -8.533 9.605 1.00 97.69 103 PRO A C 1
ATOM 805 O O . PRO A 1 103 ? -12.020 -7.806 9.651 1.00 97.69 103 PRO A O 1
ATOM 808 N N . ALA A 1 104 ? -9.823 -8.063 9.282 1.00 97.81 104 ALA A N 1
ATOM 809 C CA . ALA A 1 104 ? -9.660 -6.753 8.650 1.00 97.81 104 ALA A CA 1
ATOM 810 C C . ALA A 1 104 ? -10.302 -6.735 7.248 1.00 97.81 104 ALA A C 1
ATOM 812 O O . ALA A 1 104 ? -10.288 -7.747 6.542 1.00 97.81 104 ALA A O 1
ATOM 813 N N . ASP A 1 105 ? -10.833 -5.585 6.836 1.00 97.25 105 ASP A N 1
ATOM 814 C CA . ASP A 1 105 ? -11.298 -5.346 5.466 1.00 97.25 105 ASP A CA 1
ATOM 815 C C . ASP A 1 105 ? -10.126 -4.812 4.630 1.00 97.25 105 ASP A C 1
ATOM 817 O O . ASP A 1 105 ? -9.778 -3.629 4.685 1.00 97.25 105 ASP A O 1
ATOM 821 N N . ILE A 1 106 ? -9.455 -5.709 3.904 1.00 96.94 106 ILE A N 1
ATOM 822 C CA . ILE A 1 106 ? -8.279 -5.359 3.103 1.00 96.94 106 ILE A CA 1
ATOM 823 C C . ILE A 1 106 ? -8.716 -4.593 1.849 1.00 96.94 106 ILE A C 1
ATOM 825 O O . ILE A 1 106 ? -9.229 -5.173 0.892 1.00 96.94 106 ILE A O 1
ATOM 829 N N . ARG A 1 107 ? -8.448 -3.284 1.826 1.00 94.62 107 ARG A N 1
ATOM 830 C CA . ARG A 1 107 ? -8.758 -2.376 0.708 1.00 94.62 107 ARG A CA 1
ATOM 831 C C . ARG A 1 107 ? -7.791 -2.500 -0.462 1.00 94.62 107 ARG A C 1
ATOM 833 O O . ARG A 1 107 ? -8.141 -2.160 -1.590 1.00 94.62 107 ARG A O 1
ATOM 840 N N . GLY A 1 108 ? -6.571 -2.961 -0.211 1.00 94.00 108 GLY A N 1
ATOM 841 C CA . GLY A 1 108 ? -5.576 -3.181 -1.251 1.00 94.00 108 GLY A CA 1
ATOM 842 C C . GLY A 1 108 ? -4.158 -3.296 -0.713 1.00 94.00 108 GLY A C 1
ATOM 843 O O . GLY A 1 108 ? -3.926 -3.290 0.497 1.00 94.00 108 GLY A O 1
ATOM 844 N N . VAL A 1 109 ? -3.220 -3.397 -1.652 1.00 94.19 109 VAL A N 1
ATOM 845 C CA . VAL A 1 109 ? -1.780 -3.410 -1.394 1.00 94.19 109 VAL A CA 1
ATOM 846 C C . VAL A 1 109 ? -1.074 -2.506 -2.401 1.00 94.19 109 VAL A C 1
ATOM 848 O O . VAL A 1 109 ? -1.521 -2.395 -3.548 1.00 94.19 109 VAL A O 1
ATOM 851 N N . ASP A 1 110 ? 0.052 -1.918 -2.011 1.00 90.12 110 ASP A N 1
ATOM 852 C CA . ASP A 1 110 ? 0.932 -1.192 -2.925 1.00 90.12 110 ASP A CA 1
ATOM 853 C C . ASP A 1 110 ? 2.406 -1.582 -2.766 1.00 90.12 110 ASP A C 1
ATOM 855 O O . ASP A 1 110 ? 2.821 -2.220 -1.801 1.00 90.12 110 ASP A O 1
ATOM 859 N N . GLY A 1 111 ? 3.221 -1.243 -3.765 1.00 84.94 111 GLY A N 1
ATOM 860 C CA . GLY A 1 111 ? 4.643 -1.551 -3.741 1.00 84.94 111 GLY A CA 1
ATOM 861 C C . GLY A 1 111 ? 5.431 -0.736 -4.756 1.00 84.94 111 GLY A C 1
ATOM 862 O O . GLY A 1 111 ? 5.200 -0.823 -5.958 1.00 84.94 111 GLY A O 1
ATOM 863 N N . ASN A 1 112 ? 6.429 0.005 -4.273 1.00 74.12 112 ASN A N 1
ATOM 864 C CA . ASN A 1 112 ? 7.308 0.844 -5.102 1.00 74.12 112 ASN A CA 1
ATOM 865 C C . ASN A 1 112 ? 8.649 0.161 -5.447 1.00 74.12 112 ASN A C 1
ATOM 867 O O . ASN A 1 112 ? 9.571 0.788 -5.969 1.00 74.12 112 ASN A O 1
ATOM 871 N N . GLY A 1 113 ? 8.791 -1.127 -5.115 1.00 79.88 113 GLY A N 1
ATOM 872 C CA . GLY A 1 113 ? 10.077 -1.828 -5.118 1.00 79.88 113 GLY A CA 1
ATOM 873 C C . GLY A 1 113 ? 10.641 -2.140 -6.504 1.00 79.88 113 GLY A C 1
ATOM 874 O O . GLY A 1 113 ? 11.853 -2.088 -6.679 1.00 79.88 113 GLY A O 1
ATOM 875 N N . VAL A 1 114 ? 9.793 -2.415 -7.501 1.00 88.25 114 VAL A N 1
ATOM 876 C CA . VAL A 1 114 ? 10.239 -3.008 -8.779 1.00 88.25 114 VAL A CA 1
ATOM 877 C C . VAL A 1 114 ? 11.109 -2.078 -9.619 1.00 88.25 114 VAL A C 1
ATOM 879 O O . VAL A 1 114 ? 12.137 -2.497 -10.143 1.00 88.25 114 VAL A O 1
ATOM 882 N N . GLN A 1 115 ? 10.748 -0.797 -9.717 1.00 87.50 115 GLN A N 1
ATOM 883 C CA . GLN A 1 115 ? 11.545 0.171 -10.472 1.00 87.50 115 GLN A CA 1
ATOM 884 C C . GLN A 1 115 ? 12.864 0.470 -9.757 1.00 87.50 115 GLN A C 1
ATOM 886 O O . GLN A 1 115 ? 13.912 0.548 -10.394 1.00 87.50 115 GLN A O 1
ATOM 891 N N . LYS A 1 116 ? 12.821 0.603 -8.426 1.00 86.44 116 LYS A N 1
ATOM 892 C CA . LYS A 1 116 ? 14.021 0.817 -7.617 1.00 86.44 116 LYS A CA 1
ATOM 893 C C . LYS A 1 116 ? 14.983 -0.367 -7.737 1.00 86.44 116 LYS A C 1
ATOM 895 O O . LYS A 1 116 ? 16.162 -0.146 -7.988 1.00 86.44 116 LYS A O 1
ATOM 900 N N . ALA A 1 117 ? 14.483 -1.594 -7.613 1.00 87.44 117 ALA A N 1
ATOM 901 C CA . ALA A 1 117 ? 15.262 -2.816 -7.792 1.00 87.44 117 ALA A CA 1
ATOM 902 C C . ALA A 1 117 ? 15.897 -2.884 -9.187 1.00 87.44 117 ALA A C 1
ATOM 904 O O . ALA A 1 117 ? 17.079 -3.195 -9.310 1.00 87.44 117 ALA A O 1
ATOM 905 N N . ALA A 1 118 ? 15.171 -2.463 -10.227 1.00 90.88 118 ALA A N 1
ATOM 906 C CA . ALA A 1 118 ? 15.713 -2.449 -11.578 1.00 90.88 118 ALA A CA 1
ATOM 907 C C . ALA A 1 118 ? 16.932 -1.525 -11.737 1.00 90.88 118 ALA A C 1
ATOM 909 O O . ALA A 1 118 ? 17.867 -1.874 -12.456 1.00 90.88 118 ALA A O 1
ATOM 910 N N . TYR A 1 119 ? 16.982 -0.391 -11.026 1.00 88.12 119 TYR A N 1
ATOM 911 C CA . TYR A 1 119 ? 18.178 0.463 -10.991 1.00 88.12 119 TYR A CA 1
ATOM 912 C C . TYR A 1 119 ? 19.364 -0.174 -10.258 1.00 88.12 119 TYR A C 1
ATOM 914 O O . TYR A 1 119 ? 20.508 0.178 -10.539 1.00 88.12 119 TYR A O 1
ATOM 922 N N . PHE A 1 120 ? 19.106 -1.115 -9.351 1.00 88.56 120 PHE A N 1
ATOM 923 C CA . PHE A 1 120 ? 20.135 -1.920 -8.692 1.00 88.56 120 PHE A CA 1
ATOM 924 C C . PHE A 1 120 ? 20.501 -3.188 -9.473 1.00 88.56 120 PHE A C 1
ATOM 926 O O . PHE A 1 120 ? 21.322 -3.972 -9.005 1.00 88.56 120 PHE A O 1
ATOM 933 N N . GLY A 1 121 ? 19.947 -3.373 -10.676 1.00 89.81 121 GLY A N 1
ATOM 934 C CA . GLY A 1 121 ? 20.201 -4.559 -11.487 1.00 89.81 121 GLY A CA 1
ATOM 935 C C . GLY A 1 121 ? 19.500 -5.797 -10.939 1.00 89.81 121 GLY A C 1
ATOM 936 O O . GLY A 1 121 ? 20.042 -6.892 -11.050 1.00 89.81 121 GLY A O 1
ATOM 937 N N . GLU A 1 122 ? 18.311 -5.642 -10.353 1.00 91.75 122 GLU A N 1
ATOM 938 C CA . GLU A 1 122 ? 17.509 -6.738 -9.811 1.00 91.75 122 GLU A CA 1
ATOM 939 C C . GLU A 1 122 ? 16.074 -6.716 -10.361 1.00 91.75 122 GLU A C 1
ATOM 941 O O . GLU A 1 122 ? 15.482 -5.652 -10.541 1.00 91.75 122 GLU A O 1
ATOM 946 N N . PHE A 1 123 ? 15.491 -7.893 -10.598 1.00 91.50 123 PHE A N 1
ATOM 947 C CA . PHE A 1 123 ? 14.055 -8.059 -10.844 1.00 91.50 123 PHE A CA 1
ATOM 948 C C . PHE A 1 123 ? 13.425 -8.913 -9.746 1.00 91.50 123 PHE A C 1
ATOM 950 O O . PHE A 1 123 ? 14.094 -9.747 -9.136 1.00 91.50 123 PHE A O 1
ATOM 957 N N . TYR A 1 124 ? 12.134 -8.717 -9.496 1.00 90.56 124 TYR A N 1
ATOM 958 C CA . TYR A 1 124 ? 11.375 -9.578 -8.597 1.00 90.56 124 TYR A CA 1
ATOM 959 C C . TYR A 1 124 ? 10.928 -10.853 -9.320 1.00 90.56 124 TYR A C 1
ATOM 961 O O . TYR A 1 124 ? 10.374 -10.786 -10.414 1.00 90.56 124 TYR A O 1
ATOM 969 N N . SER A 1 125 ? 11.106 -11.996 -8.664 1.00 90.06 125 SER A N 1
ATOM 970 C CA . SER A 1 125 ? 10.499 -13.278 -9.022 1.00 90.06 125 SER A CA 1
ATOM 971 C C . SER A 1 125 ? 9.803 -13.883 -7.803 1.00 90.06 125 SER A C 1
ATOM 973 O O . SER A 1 125 ? 10.007 -13.440 -6.670 1.00 90.06 125 SER A O 1
ATOM 975 N N . ARG A 1 126 ? 9.022 -14.943 -8.015 1.00 84.81 126 ARG A N 1
ATOM 976 C CA . ARG A 1 126 ? 8.370 -15.713 -6.934 1.00 84.81 126 ARG A CA 1
ATOM 977 C C . ARG A 1 126 ? 9.378 -16.291 -5.930 1.00 84.81 126 ARG A C 1
ATOM 979 O O . ARG A 1 126 ? 9.031 -16.464 -4.769 1.00 84.81 126 ARG A O 1
ATOM 986 N N . ASP A 1 127 ? 10.620 -16.514 -6.366 1.00 84.88 127 ASP A N 1
ATOM 987 C CA . ASP A 1 127 ? 11.740 -16.984 -5.540 1.00 84.88 127 ASP A CA 1
ATOM 988 C C . ASP A 1 127 ? 12.547 -15.827 -4.907 1.00 84.88 127 ASP A C 1
ATOM 990 O O . ASP A 1 127 ? 13.631 -16.031 -4.359 1.00 84.88 127 ASP A O 1
ATOM 994 N N . GLY A 1 128 ? 12.047 -14.591 -4.999 1.00 83.62 128 GLY A N 1
ATOM 995 C CA . GLY A 1 128 ? 12.692 -13.381 -4.492 1.00 83.62 128 GLY A CA 1
ATOM 996 C C . GLY A 1 128 ? 13.393 -12.558 -5.573 1.00 83.62 128 GLY A C 1
ATOM 997 O O . GLY A 1 128 ? 13.191 -12.762 -6.774 1.00 83.62 128 GLY A O 1
ATOM 998 N N . TYR A 1 129 ? 14.198 -11.584 -5.141 1.00 86.38 129 TYR A N 1
ATOM 999 C CA . TYR A 1 129 ? 14.949 -10.712 -6.045 1.00 86.38 129 TYR A CA 1
ATOM 1000 C C . TYR A 1 129 ? 16.101 -11.466 -6.717 1.00 86.38 129 TYR A C 1
ATOM 1002 O O . TYR A 1 129 ? 16.866 -12.175 -6.064 1.00 86.38 129 TYR A O 1
ATOM 1010 N N . GLN A 1 130 ? 16.211 -11.307 -8.032 1.00 90.31 130 GLN A N 1
ATOM 1011 C CA . GLN A 1 130 ? 17.172 -11.990 -8.894 1.00 90.31 130 GLN A CA 1
ATOM 1012 C C . GLN A 1 130 ? 17.984 -10.970 -9.691 1.00 90.31 130 GLN A C 1
ATOM 1014 O O . GLN A 1 130 ? 17.482 -9.903 -10.037 1.00 90.31 130 GLN A O 1
ATOM 1019 N N . ARG A 1 131 ? 19.231 -11.310 -10.035 1.00 92.50 131 ARG A N 1
ATOM 1020 C CA . ARG A 1 131 ? 20.102 -10.429 -10.830 1.00 92.50 131 ARG A CA 1
ATOM 1021 C C . ARG A 1 131 ? 19.570 -10.241 -12.253 1.00 92.50 131 ARG A C 1
ATOM 1023 O O . ARG A 1 131 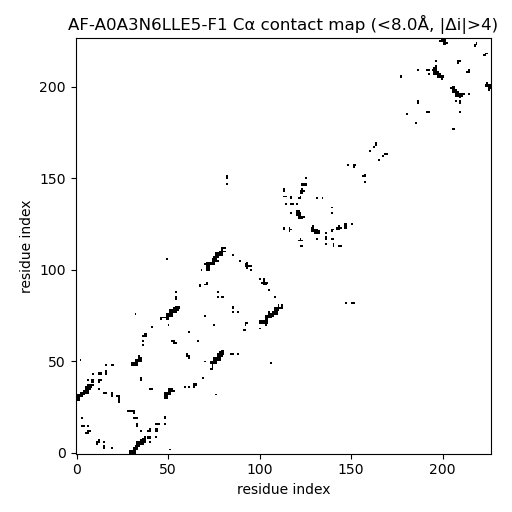? 19.237 -11.202 -12.942 1.00 92.50 131 ARG A O 1
ATOM 1030 N N . ALA A 1 132 ? 19.595 -8.998 -12.714 1.00 90.50 132 ALA A N 1
ATOM 1031 C CA . ALA A 1 132 ? 19.053 -8.526 -13.983 1.00 90.50 132 ALA A CA 1
ATOM 1032 C C . ALA A 1 132 ? 20.121 -7.906 -14.900 1.00 90.50 132 ALA A C 1
ATOM 1034 O O . ALA A 1 132 ? 19.778 -7.182 -15.825 1.00 90.50 132 ALA A O 1
ATOM 1035 N N . ASP A 1 133 ? 21.412 -8.193 -14.684 1.00 87.44 133 ASP A N 1
ATOM 1036 C CA . ASP A 1 133 ? 22.531 -7.594 -15.447 1.00 87.44 133 ASP A CA 1
ATOM 1037 C C . ASP A 1 133 ? 22.445 -7.798 -16.976 1.00 87.44 133 ASP A C 1
ATOM 1039 O O . ASP A 1 133 ? 23.162 -7.160 -17.743 1.00 87.44 133 ASP A O 1
ATOM 1043 N N . HIS A 1 134 ? 21.595 -8.724 -17.420 1.00 85.38 134 HIS A N 1
ATOM 1044 C CA . HIS A 1 134 ? 21.374 -9.099 -18.814 1.00 85.38 134 HIS A CA 1
ATOM 1045 C C . HIS A 1 134 ? 20.132 -8.439 -19.439 1.00 85.38 134 HIS A C 1
ATOM 1047 O O . HIS A 1 134 ? 19.830 -8.715 -20.598 1.00 85.38 134 HIS A O 1
ATOM 1053 N N . LEU A 1 135 ? 19.409 -7.603 -18.689 1.00 86.69 135 LEU A N 1
ATOM 1054 C CA . LEU A 1 135 ? 18.139 -6.995 -19.084 1.00 86.69 135 LEU A CA 1
ATOM 1055 C C . LEU A 1 135 ? 18.226 -5.469 -19.037 1.00 86.69 135 LEU A C 1
ATOM 1057 O O . LEU A 1 135 ? 18.918 -4.888 -18.198 1.00 86.69 135 LEU A O 1
ATOM 1061 N N . SER A 1 136 ? 17.478 -4.796 -19.910 1.00 90.56 136 SER A N 1
ATOM 1062 C CA . SER A 1 136 ? 17.240 -3.360 -19.752 1.00 90.56 136 SER A CA 1
ATOM 1063 C C . SER A 1 136 ? 16.335 -3.083 -18.548 1.00 90.56 136 SER A C 1
ATOM 1065 O O . SER A 1 136 ? 15.515 -3.913 -18.166 1.00 90.56 136 SER A O 1
ATOM 1067 N N . ILE A 1 137 ? 16.390 -1.867 -17.996 1.00 89.12 137 ILE A N 1
ATOM 1068 C CA . ILE A 1 137 ? 15.517 -1.445 -16.882 1.00 89.12 137 ILE A CA 1
ATOM 1069 C C . ILE A 1 137 ? 14.033 -1.694 -17.201 1.00 89.12 137 ILE A C 1
ATOM 1071 O O . ILE A 1 137 ? 13.286 -2.168 -16.348 1.00 89.12 137 ILE A O 1
ATOM 1075 N N . ARG A 1 138 ? 13.599 -1.410 -18.437 1.00 90.00 138 ARG A N 1
ATOM 1076 C CA . ARG A 1 138 ? 12.207 -1.612 -18.862 1.00 90.00 138 ARG A CA 1
ATOM 1077 C C . ARG A 1 138 ? 11.822 -3.091 -18.846 1.00 90.00 138 ARG A C 1
ATOM 1079 O O . ARG A 1 138 ? 10.740 -3.423 -18.370 1.00 90.00 138 ARG A O 1
ATOM 1086 N N . GLU A 1 139 ? 12.686 -3.964 -19.357 1.00 89.62 139 GLU A N 1
ATOM 1087 C CA . GLU A 1 139 ? 12.459 -5.414 -19.351 1.00 89.62 139 GLU A CA 1
ATOM 1088 C C . GLU A 1 139 ? 12.436 -5.962 -17.923 1.00 89.62 139 GLU A C 1
ATOM 1090 O O . GLU A 1 139 ? 11.514 -6.690 -17.567 1.00 89.62 139 GLU A O 1
ATOM 1095 N N . THR A 1 140 ? 13.377 -5.535 -17.082 1.00 91.50 140 THR A N 1
ATOM 1096 C CA . THR A 1 140 ? 13.463 -5.882 -15.657 1.00 91.50 140 THR A CA 1
ATOM 1097 C C . THR A 1 140 ? 12.183 -5.520 -14.899 1.00 91.50 140 THR A C 1
ATOM 1099 O O . THR A 1 140 ? 11.628 -6.344 -14.165 1.00 91.50 140 THR A O 1
ATOM 1102 N N . VAL A 1 141 ? 11.659 -4.306 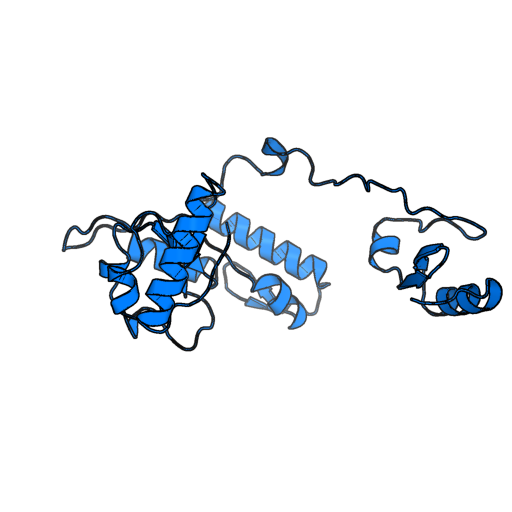-15.110 1.00 91.75 141 VAL A N 1
ATOM 1103 C CA . VAL A 1 141 ? 10.382 -3.871 -14.521 1.00 91.75 141 VAL A CA 1
ATOM 1104 C C . VAL A 1 141 ? 9.220 -4.691 -15.071 1.00 91.75 141 VAL A C 1
ATOM 1106 O O . VAL A 1 141 ? 8.381 -5.146 -14.296 1.00 91.75 141 VAL A O 1
ATOM 1109 N N . LYS A 1 142 ? 9.167 -4.909 -16.389 1.00 92.50 142 LYS A N 1
ATOM 1110 C CA . LYS A 1 142 ? 8.090 -5.672 -17.029 1.00 92.50 142 LYS A CA 1
ATOM 1111 C C . LYS A 1 142 ? 7.999 -7.095 -16.471 1.00 92.50 142 LYS A C 1
ATOM 1113 O O . LYS A 1 142 ? 6.915 -7.496 -16.063 1.00 92.50 142 LYS A O 1
ATOM 1118 N N . ILE A 1 143 ? 9.121 -7.811 -16.401 1.00 93.38 143 ILE A N 1
ATOM 1119 C CA . ILE A 1 143 ? 9.178 -9.176 -15.856 1.00 93.38 143 ILE A CA 1
ATOM 1120 C C . ILE A 1 143 ? 8.731 -9.179 -14.392 1.00 93.38 143 ILE A C 1
ATOM 1122 O O . ILE A 1 143 ? 7.878 -9.976 -14.016 1.00 93.38 143 ILE A O 1
ATOM 1126 N N . SER A 1 144 ? 9.221 -8.232 -13.585 1.00 93.75 144 SER A N 1
ATOM 1127 C CA . SER A 1 144 ? 8.811 -8.115 -12.178 1.00 93.75 144 SER A CA 1
ATOM 1128 C C . SER A 1 144 ? 7.294 -7.948 -12.026 1.00 93.75 144 SER A C 1
ATOM 1130 O O . SER A 1 144 ? 6.680 -8.580 -11.172 1.00 93.75 144 SER A O 1
ATOM 1132 N N . LEU A 1 145 ? 6.670 -7.105 -12.855 1.00 93.44 145 LEU A N 1
ATOM 1133 C CA . LEU A 1 145 ? 5.221 -6.884 -12.826 1.00 93.44 145 LEU A CA 1
ATOM 1134 C C . LEU A 1 145 ? 4.428 -8.113 -13.300 1.00 93.44 145 LEU A C 1
ATOM 1136 O O . LEU A 1 145 ? 3.360 -8.389 -12.754 1.00 93.44 145 LEU A O 1
ATOM 1140 N N . GLU A 1 146 ? 4.936 -8.856 -14.286 1.00 93.56 146 GLU A N 1
ATOM 1141 C CA . GLU A 1 146 ? 4.339 -10.119 -14.743 1.00 93.56 146 GLU A CA 1
ATOM 1142 C C . GLU A 1 146 ? 4.386 -11.192 -13.642 1.00 93.56 146 GLU A C 1
ATOM 1144 O O . GLU A 1 146 ? 3.376 -11.851 -13.391 1.00 93.56 146 GLU A O 1
ATOM 1149 N N . GLU A 1 147 ? 5.503 -11.301 -12.920 1.00 94.81 147 GLU A N 1
ATOM 1150 C CA . GLU A 1 147 ? 5.668 -12.197 -11.767 1.00 94.81 147 GLU A CA 1
ATOM 1151 C C . GLU A 1 147 ? 4.726 -11.835 -10.609 1.00 94.81 147 GLU A C 1
ATOM 1153 O O . GLU A 1 147 ? 4.065 -12.707 -10.036 1.00 94.81 147 GLU A O 1
ATOM 1158 N N . ILE A 1 148 ? 4.591 -10.540 -10.299 1.00 93.38 148 ILE A N 1
ATOM 1159 C CA . ILE A 1 148 ? 3.641 -10.040 -9.292 1.00 93.38 148 ILE A CA 1
ATOM 1160 C C . ILE A 1 148 ? 2.201 -10.378 -9.696 1.00 93.38 148 ILE A C 1
ATOM 1162 O O . ILE A 1 148 ? 1.439 -10.901 -8.881 1.00 93.38 148 ILE A O 1
ATOM 1166 N N . LYS A 1 149 ? 1.817 -10.122 -10.954 1.00 92.69 149 LYS A N 1
ATOM 1167 C CA . LYS A 1 149 ? 0.485 -10.475 -11.467 1.00 92.69 149 LYS A CA 1
ATOM 1168 C C . LYS A 1 149 ? 0.231 -11.976 -11.329 1.00 92.69 149 LYS A C 1
ATOM 1170 O O . LYS A 1 149 ? -0.807 -12.368 -10.799 1.00 92.69 149 LYS A O 1
ATOM 1175 N N . ALA A 1 150 ? 1.181 -12.808 -11.752 1.00 93.81 150 ALA A N 1
ATOM 1176 C CA . ALA A 1 150 ? 1.067 -14.259 -11.664 1.00 93.81 150 ALA A CA 1
ATOM 1177 C C . ALA A 1 150 ? 0.940 -14.743 -10.211 1.00 93.81 150 ALA A C 1
ATOM 1179 O O . ALA A 1 150 ? 0.169 -15.660 -9.935 1.00 93.81 150 ALA A O 1
ATOM 1180 N N . PHE A 1 151 ? 1.672 -14.145 -9.265 1.00 94.44 151 PHE A N 1
ATOM 1181 C CA . PHE A 1 151 ? 1.525 -14.426 -7.833 1.00 94.44 151 PHE A CA 1
ATOM 1182 C C . PHE A 1 151 ? 0.088 -14.185 -7.351 1.00 94.44 151 PHE A C 1
ATOM 1184 O O . PHE A 1 151 ? -0.533 -15.087 -6.796 1.00 94.44 151 PHE A O 1
ATOM 1191 N N . TRP A 1 152 ? -0.481 -13.010 -7.616 1.00 94.06 152 TRP A N 1
ATOM 1192 C CA . TRP A 1 152 ? -1.841 -12.691 -7.169 1.00 94.06 152 TRP A CA 1
ATOM 1193 C C . TRP A 1 152 ? -2.924 -13.510 -7.881 1.00 94.06 152 TRP A C 1
ATOM 1195 O O . TRP A 1 152 ? -3.947 -13.835 -7.275 1.00 94.06 152 TRP A O 1
ATOM 1205 N N . GLN A 1 153 ? -2.702 -13.881 -9.145 1.00 94.31 153 GLN A N 1
ATOM 1206 C CA . GLN A 1 153 ? -3.578 -14.800 -9.877 1.00 94.31 153 GLN A CA 1
ATOM 1207 C C . GLN A 1 153 ? -3.581 -16.199 -9.252 1.00 94.31 153 GLN A C 1
ATOM 1209 O O . GLN A 1 153 ? -4.649 -16.782 -9.090 1.00 94.31 153 GLN A O 1
ATOM 1214 N N . ASP A 1 154 ? -2.415 -16.713 -8.852 1.00 94.88 154 ASP A N 1
ATOM 1215 C CA . ASP A 1 154 ? -2.287 -18.005 -8.163 1.00 94.88 154 ASP A CA 1
ATOM 1216 C C . ASP A 1 154 ? -3.024 -18.018 -6.814 1.00 94.88 154 ASP A C 1
ATOM 1218 O O . ASP A 1 154 ? -3.646 -19.013 -6.447 1.00 94.88 154 ASP A O 1
ATOM 1222 N N . LYS A 1 155 ? -3.046 -16.879 -6.112 1.00 93.75 155 LYS A N 1
ATOM 1223 C CA . LYS A 1 155 ? -3.842 -16.698 -4.887 1.00 93.75 155 LYS A CA 1
ATOM 1224 C C . LYS A 1 155 ? -5.340 -16.496 -5.134 1.00 93.75 155 LYS A C 1
ATOM 1226 O O . LYS A 1 155 ? -6.097 -16.445 -4.170 1.00 93.75 155 LYS A O 1
ATOM 1231 N N . GLY A 1 156 ? -5.778 -16.364 -6.387 1.00 93.62 156 GLY A N 1
ATOM 1232 C CA . GLY A 1 156 ? -7.174 -16.075 -6.729 1.00 93.62 156 GLY A CA 1
ATOM 1233 C C . GLY A 1 156 ? -7.640 -14.677 -6.304 1.00 93.62 156 GLY A C 1
ATOM 1234 O O . GLY A 1 156 ? -8.836 -14.459 -6.147 1.00 93.62 156 GLY A O 1
ATOM 1235 N N . LEU A 1 157 ? -6.705 -13.743 -6.095 1.00 91.81 157 LEU A N 1
ATOM 1236 C CA . LEU A 1 157 ? -6.977 -12.378 -5.623 1.00 91.81 157 LEU A CA 1
ATOM 1237 C C . LEU A 1 157 ? -6.777 -11.318 -6.713 1.00 91.81 157 LEU A C 1
ATOM 1239 O O . LEU A 1 157 ? -7.059 -10.140 -6.499 1.00 91.81 157 LEU A O 1
ATOM 1243 N N . TRP A 1 158 ? -6.284 -11.711 -7.889 1.00 90.81 158 TRP A N 1
ATOM 1244 C CA . TRP A 1 158 ? -6.172 -10.795 -9.018 1.00 90.81 158 TRP A CA 1
ATOM 1245 C C . TRP A 1 158 ? -7.549 -10.524 -9.647 1.00 90.81 158 TRP A C 1
ATOM 1247 O O . TRP A 1 158 ? -8.282 -11.480 -9.909 1.00 90.81 158 TRP A O 1
ATOM 1257 N N . PRO A 1 159 ? -7.899 -9.262 -9.959 1.00 86.12 159 PRO A N 1
ATOM 1258 C CA . PRO A 1 159 ? -9.178 -8.941 -10.583 1.00 86.12 159 PRO A CA 1
ATOM 1259 C C . PRO A 1 159 ? -9.375 -9.644 -11.932 1.00 86.12 159 PRO A C 1
ATOM 1261 O O . PRO A 1 159 ? -8.472 -9.674 -12.770 1.00 86.12 159 PRO A O 1
ATOM 1264 N N . GLU A 1 160 ? -10.588 -10.136 -12.188 1.00 85.00 160 GLU A N 1
ATOM 1265 C CA . GLU A 1 160 ? -10.948 -10.736 -13.484 1.00 85.00 160 GLU A CA 1
ATOM 1266 C C . GLU A 1 160 ? -10.975 -9.705 -14.620 1.00 85.00 160 GLU A C 1
ATOM 1268 O O . GLU A 1 160 ? -10.803 -10.043 -15.790 1.00 85.00 160 GLU A O 1
ATOM 1273 N N . THR A 1 161 ? -11.201 -8.434 -14.278 1.00 83.25 161 THR A N 1
ATOM 1274 C CA . THR A 1 161 ? -11.318 -7.345 -15.247 1.00 83.25 161 THR A CA 1
ATOM 1275 C C . THR A 1 161 ? -10.091 -6.448 -15.199 1.00 83.25 161 THR A C 1
ATOM 1277 O O . THR A 1 161 ? -9.728 -5.918 -14.150 1.00 83.25 161 THR A O 1
ATOM 1280 N N . GLU A 1 162 ? -9.457 -6.236 -16.350 1.00 80.44 162 GLU A N 1
ATOM 1281 C CA . GLU A 1 162 ? -8.333 -5.308 -16.447 1.00 80.44 162 GLU A CA 1
ATOM 1282 C C . GLU A 1 162 ? -8.822 -3.852 -16.528 1.00 80.44 162 GLU A C 1
ATOM 1284 O O . GLU A 1 162 ? -9.828 -3.580 -17.191 1.00 80.44 162 GLU A O 1
ATOM 1289 N N . PRO A 1 163 ? -8.085 -2.875 -15.964 1.00 76.31 163 PRO A N 1
ATOM 1290 C CA . PRO A 1 163 ? -8.430 -1.457 -16.074 1.00 76.31 163 PRO A CA 1
ATOM 1291 C C . PRO A 1 163 ? -8.657 -0.992 -17.516 1.00 76.31 163 PRO A C 1
ATOM 1293 O O . PRO A 1 163 ? -9.520 -0.162 -17.763 1.00 76.31 163 PRO A O 1
ATOM 1296 N N . ARG A 1 164 ? -7.943 -1.568 -18.492 1.00 73.56 164 ARG A N 1
ATOM 1297 C CA . ARG A 1 164 ? -8.139 -1.258 -19.917 1.00 73.56 164 ARG A CA 1
ATOM 1298 C C . ARG A 1 164 ? -9.509 -1.661 -20.463 1.00 73.56 164 ARG A C 1
ATOM 1300 O O . ARG A 1 164 ? -9.980 -1.053 -21.418 1.00 73.56 164 ARG A O 1
ATOM 1307 N N . VAL A 1 165 ? -10.127 -2.687 -19.884 1.00 80.06 165 VAL A N 1
ATOM 1308 C CA . VAL A 1 165 ? -11.486 -3.117 -20.235 1.00 80.06 165 VAL A CA 1
ATOM 1309 C C . VAL A 1 165 ? -12.511 -2.149 -19.643 1.00 80.06 165 VAL A C 1
ATOM 1311 O O . VAL A 1 165 ? -13.486 -1.821 -20.309 1.00 80.06 165 VAL A O 1
ATOM 1314 N N . LEU A 1 166 ? -12.270 -1.657 -18.423 1.00 78.31 166 LEU A N 1
ATOM 1315 C CA . LEU A 1 166 ? -13.175 -0.743 -17.715 1.00 78.31 166 LEU A CA 1
ATOM 1316 C C . LEU A 1 166 ? -13.093 0.700 -18.223 1.00 78.31 166 LEU A C 1
ATOM 1318 O O . LEU A 1 166 ? -14.115 1.345 -18.431 1.00 78.31 166 LEU A O 1
ATOM 1322 N N . TYR A 1 167 ? -11.876 1.204 -18.411 1.00 77.00 167 TYR A N 1
ATOM 1323 C CA . TYR A 1 167 ? -11.596 2.620 -18.665 1.00 77.00 167 TYR A CA 1
ATOM 1324 C C . TYR A 1 167 ? -11.150 2.895 -20.105 1.00 77.00 167 TYR A C 1
ATOM 1326 O O . TYR A 1 167 ? -10.856 4.034 -20.457 1.00 77.00 167 TYR A O 1
ATOM 1334 N N . GLY A 1 168 ? -11.099 1.860 -20.948 1.00 75.00 168 GLY A N 1
ATOM 1335 C CA . GLY A 1 168 ? -10.543 1.955 -22.291 1.00 75.00 168 GLY A CA 1
ATOM 1336 C C . GLY A 1 168 ? -9.009 1.953 -22.297 1.00 75.00 168 GLY A C 1
ATOM 1337 O O . GLY A 1 168 ? -8.352 1.765 -21.268 1.00 75.00 168 GLY A O 1
ATOM 1338 N N . PRO A 1 169 ? -8.386 2.098 -23.474 1.00 71.06 169 PRO A N 1
ATOM 1339 C CA . PRO A 1 169 ? -6.939 2.059 -23.572 1.00 71.06 169 PRO A CA 1
ATOM 1340 C C . PRO A 1 169 ? -6.340 3.271 -22.838 1.00 71.06 169 PRO A C 1
ATOM 1342 O O . PRO A 1 169 ? -6.833 4.385 -22.967 1.00 71.06 169 PRO A O 1
ATOM 1345 N N . ALA A 1 170 ? -5.259 3.053 -22.081 1.00 60.47 170 ALA A N 1
ATOM 1346 C CA . ALA A 1 170 ? -4.503 4.106 -21.393 1.00 60.47 170 ALA A CA 1
ATOM 1347 C C . ALA A 1 170 ? -3.715 4.972 -22.396 1.00 60.47 170 ALA A C 1
ATOM 1349 O O . ALA A 1 170 ? -2.485 4.943 -22.446 1.00 60.47 170 ALA A O 1
ATOM 1350 N N . VAL A 1 171 ? -4.443 5.664 -23.266 1.00 59.91 171 VAL A N 1
ATOM 1351 C CA . VAL A 1 171 ? -3.936 6.624 -24.239 1.00 59.91 171 VAL A CA 1
ATOM 1352 C C . VAL A 1 171 ? -4.600 7.936 -23.879 1.00 59.91 171 VAL A C 1
ATOM 1354 O O . VAL A 1 171 ? -5.808 8.088 -24.028 1.00 59.91 171 VAL A O 1
ATOM 1357 N N . GLN A 1 172 ? -3.813 8.866 -23.362 1.00 45.88 172 GLN A N 1
ATOM 1358 C CA . GLN A 1 172 ? -4.202 10.259 -23.408 1.00 45.88 172 GLN A CA 1
ATOM 1359 C C . GLN A 1 172 ? -3.780 10.743 -24.792 1.00 45.88 172 GLN A C 1
ATOM 1361 O O . GLN A 1 172 ? -2.585 10.750 -25.095 1.00 45.88 172 GLN A O 1
ATOM 1366 N N . GLU A 1 173 ? -4.744 11.041 -25.665 1.00 45.47 173 GLU A N 1
ATOM 1367 C CA . GLU A 1 173 ? -4.424 11.808 -26.866 1.00 45.47 173 GLU A CA 1
ATOM 1368 C C . GLU A 1 173 ? -3.967 13.188 -26.390 1.00 45.47 173 GLU A C 1
ATOM 1370 O O . GLU A 1 173 ? -4.717 13.833 -25.658 1.00 45.47 173 GLU A O 1
ATOM 1375 N N . PRO A 1 174 ? -2.735 13.619 -26.708 1.00 45.72 174 PRO A N 1
ATOM 1376 C CA . PRO A 1 174 ? -2.264 14.926 -26.294 1.00 45.72 174 PRO A CA 1
ATOM 1377 C C . PRO A 1 174 ? -3.224 16.001 -26.804 1.00 45.72 174 PRO A C 1
ATOM 1379 O O . PRO A 1 174 ? -3.464 16.098 -28.006 1.00 45.72 174 PRO A O 1
ATOM 1382 N N . ASP A 1 175 ? -3.720 16.839 -25.898 1.00 40.69 175 ASP A N 1
ATOM 1383 C CA . ASP A 1 175 ? -4.600 17.976 -26.197 1.00 40.69 175 ASP A CA 1
ATOM 1384 C C . ASP A 1 175 ? -3.960 18.934 -27.226 1.00 40.69 175 ASP A C 1
ATOM 1386 O O . ASP A 1 175 ? -4.637 19.699 -27.915 1.00 40.69 175 ASP A O 1
ATOM 1390 N N . GLN A 1 176 ? -2.629 18.867 -27.341 1.00 36.22 176 GLN A N 1
ATOM 1391 C CA . GLN A 1 176 ? -1.829 19.481 -28.385 1.00 36.22 176 GLN A CA 1
ATOM 1392 C C . GLN A 1 176 ? -0.881 18.456 -29.008 1.00 36.22 176 GLN A C 1
ATOM 1394 O O . GLN A 1 176 ? -0.005 17.890 -28.353 1.00 36.22 176 GLN A O 1
ATOM 1399 N N . LEU A 1 177 ? -1.017 18.283 -30.320 1.00 40.03 177 LEU A N 1
ATOM 1400 C CA . LEU A 1 177 ? 0.002 17.708 -31.185 1.00 40.03 177 LEU A CA 1
ATOM 1401 C C . LEU A 1 177 ? 1.256 18.595 -31.105 1.00 40.03 177 LEU A C 1
ATOM 1403 O O . LEU A 1 177 ? 1.360 19.572 -31.842 1.00 40.03 177 LEU A O 1
ATOM 1407 N N . ILE A 1 178 ? 2.213 18.290 -30.222 1.00 42.84 178 ILE A N 1
ATOM 1408 C CA . ILE A 1 178 ? 3.539 18.923 -30.281 1.00 42.84 178 ILE A CA 1
ATOM 1409 C C . ILE A 1 178 ? 4.286 18.301 -31.465 1.00 42.84 178 ILE A C 1
ATOM 1411 O O . ILE A 1 178 ? 5.108 17.401 -31.315 1.00 42.84 178 ILE A O 1
ATOM 1415 N N . TYR A 1 179 ? 3.952 18.765 -32.664 1.00 43.84 179 TYR A N 1
ATOM 1416 C CA . TYR A 1 179 ? 4.715 18.519 -33.875 1.00 43.84 179 TYR A CA 1
ATOM 1417 C C . TYR A 1 179 ? 5.033 19.871 -34.493 1.00 43.84 179 TYR A C 1
ATOM 1419 O O . TYR A 1 179 ? 4.190 20.490 -35.138 1.00 43.84 179 TYR A O 1
ATOM 1427 N N . MET A 1 180 ? 6.272 20.315 -34.315 1.00 39.69 180 MET A N 1
ATOM 1428 C CA . MET A 1 180 ? 6.884 21.228 -35.266 1.00 39.69 180 MET A CA 1
ATOM 1429 C C . MET A 1 180 ? 8.096 20.545 -35.887 1.00 39.69 180 MET A C 1
ATOM 1431 O O . MET A 1 180 ? 9.189 20.511 -35.331 1.00 39.69 180 MET A O 1
ATOM 1435 N N . ASP A 1 181 ? 7.830 19.983 -37.062 1.00 41.19 181 ASP A N 1
ATOM 1436 C CA . ASP A 1 181 ? 8.776 19.824 -38.156 1.00 41.19 181 ASP A CA 1
ATOM 1437 C C . ASP A 1 181 ? 9.108 21.204 -38.734 1.00 41.19 181 ASP A C 1
ATOM 1439 O O . ASP A 1 181 ? 8.200 21.921 -39.157 1.00 41.19 181 ASP A O 1
ATOM 1443 N N . GLN A 1 182 ? 10.401 21.526 -38.813 1.00 37.88 182 GLN A N 1
ATOM 1444 C CA . GLN A 1 182 ? 10.973 22.149 -40.010 1.00 37.88 182 GLN A CA 1
ATOM 1445 C C . GLN A 1 182 ? 12.436 21.686 -40.189 1.00 37.88 182 GLN A C 1
ATOM 1447 O O . GLN A 1 182 ? 13.388 22.400 -39.854 1.00 37.88 182 GLN A O 1
ATOM 1452 N N . GLY A 1 183 ? 12.615 20.491 -40.770 1.00 37.31 183 GLY A N 1
ATOM 1453 C CA . GLY A 1 183 ? 13.784 20.218 -41.626 1.00 37.31 183 GLY A CA 1
ATOM 1454 C C . GLY A 1 183 ? 14.610 18.949 -41.384 1.00 37.31 183 GLY A C 1
ATOM 1455 O O . GLY A 1 183 ? 15.741 18.886 -41.867 1.00 37.31 183 GLY A O 1
ATOM 1456 N N . GLY A 1 184 ? 14.099 17.947 -40.673 1.00 42.03 184 GLY A N 1
ATOM 1457 C CA . GLY A 1 184 ? 14.749 16.638 -40.525 1.00 42.03 184 GLY A CA 1
ATOM 1458 C C . GLY A 1 184 ? 13.727 15.557 -40.185 1.00 42.03 184 GLY A C 1
ATOM 1459 O O . GLY A 1 184 ? 12.714 15.883 -39.574 1.00 42.03 184 GLY A O 1
ATOM 1460 N N . ASP A 1 185 ? 13.979 14.319 -40.634 1.00 47.28 185 ASP A N 1
ATOM 1461 C CA . ASP A 1 185 ? 13.043 13.182 -40.572 1.00 47.28 185 ASP A CA 1
ATOM 1462 C C . ASP A 1 185 ? 12.312 13.092 -39.216 1.00 47.28 185 ASP A C 1
ATOM 1464 O O . ASP A 1 185 ? 12.939 13.300 -38.169 1.00 47.28 185 ASP A O 1
ATOM 1468 N N . PRO A 1 186 ? 10.999 12.778 -39.207 1.00 59.19 186 PRO A N 1
ATOM 1469 C CA . PRO A 1 186 ? 10.236 12.652 -37.974 1.00 59.19 186 PRO A CA 1
ATOM 1470 C C . PRO A 1 186 ? 10.917 11.639 -37.062 1.00 59.19 186 PRO A C 1
ATOM 1472 O O . PRO A 1 186 ? 11.435 10.634 -37.546 1.00 59.19 186 PRO A O 1
ATOM 1475 N N . ILE A 1 187 ? 10.867 11.880 -35.747 1.00 56.62 187 ILE A N 1
ATOM 1476 C CA . ILE A 1 187 ? 11.241 10.880 -34.744 1.00 56.62 187 ILE A CA 1
ATOM 1477 C C . ILE A 1 187 ? 10.524 9.574 -35.137 1.00 56.62 187 ILE A C 1
ATOM 1479 O O . ILE A 1 187 ? 9.296 9.496 -35.035 1.00 56.62 187 ILE A O 1
ATOM 1483 N N . PRO A 1 188 ? 11.248 8.568 -35.661 1.00 56.66 188 PRO A N 1
ATOM 1484 C CA . PRO A 1 188 ? 10.654 7.584 -36.571 1.00 56.66 188 PRO A CA 1
ATOM 1485 C C . PRO A 1 188 ? 9.843 6.523 -35.829 1.00 56.66 188 PRO A C 1
ATOM 1487 O O . PRO A 1 188 ? 9.203 5.664 -36.433 1.00 56.66 188 PRO A O 1
ATOM 1490 N N . SER A 1 189 ? 9.907 6.544 -34.500 1.00 60.47 189 SER A N 1
ATOM 1491 C CA . SER A 1 189 ? 9.270 5.574 -33.633 1.00 60.47 189 SER A CA 1
ATOM 1492 C C . SER A 1 189 ? 9.002 6.162 -32.254 1.00 60.47 189 SER A C 1
ATOM 1494 O O . SER A 1 189 ? 9.643 7.115 -31.811 1.00 60.47 189 SER A O 1
ATOM 1496 N N . ARG A 1 190 ? 8.075 5.526 -31.539 1.00 59.91 190 ARG A N 1
ATOM 1497 C CA . ARG A 1 190 ? 7.800 5.812 -30.130 1.00 59.91 190 ARG A CA 1
ATOM 1498 C C . ARG A 1 190 ? 9.041 5.633 -29.249 1.00 59.91 190 ARG A C 1
ATOM 1500 O O . ARG A 1 190 ? 9.277 6.462 -28.382 1.00 59.91 190 ARG A O 1
ATOM 1507 N N . ASP A 1 191 ? 9.857 4.616 -29.516 1.00 60.97 191 ASP A N 1
ATOM 1508 C CA . ASP A 1 191 ? 11.110 4.386 -28.786 1.00 60.97 191 ASP A CA 1
ATOM 1509 C C . ASP A 1 191 ? 12.099 5.545 -28.979 1.00 60.97 191 ASP A C 1
ATOM 1511 O O . ASP A 1 191 ? 12.765 5.957 -28.032 1.00 60.97 191 ASP A O 1
ATOM 1515 N N . ALA A 1 192 ? 12.171 6.125 -30.180 1.00 62.22 192 ALA A N 1
ATOM 1516 C CA . ALA A 1 192 ? 13.008 7.297 -30.429 1.00 62.22 192 ALA A CA 1
ATOM 1517 C C . ALA A 1 192 ? 12.475 8.559 -29.718 1.00 62.22 192 ALA A C 1
ATOM 1519 O O . ALA A 1 192 ? 13.267 9.397 -29.296 1.00 62.22 192 ALA A O 1
ATOM 1520 N N . LEU A 1 193 ? 11.156 8.671 -29.517 1.00 65.38 193 LEU A N 1
ATOM 1521 C CA . LEU A 1 193 ? 10.546 9.764 -28.749 1.00 65.38 193 LEU A CA 1
ATOM 1522 C C . LEU A 1 193 ? 10.838 9.634 -27.251 1.00 65.38 193 LEU A C 1
ATOM 1524 O O . LEU A 1 193 ? 11.164 10.622 -26.601 1.00 65.38 193 LEU A O 1
ATOM 1528 N N . GLU A 1 194 ? 10.755 8.419 -26.708 1.00 63.53 194 GLU A N 1
ATOM 1529 C CA . GLU A 1 194 ? 11.050 8.143 -25.295 1.00 63.53 194 GLU A CA 1
ATOM 1530 C C . GLU A 1 194 ? 12.516 8.446 -24.932 1.00 63.53 194 GLU A C 1
ATOM 1532 O O . GLU A 1 194 ? 12.808 8.786 -23.788 1.00 63.53 194 GLU A O 1
ATOM 1537 N N . ASN A 1 195 ? 13.425 8.378 -25.909 1.00 65.94 195 ASN A N 1
ATOM 1538 C CA . ASN A 1 195 ? 14.849 8.679 -25.741 1.00 65.94 195 ASN A CA 1
ATOM 1539 C C . ASN A 1 195 ? 15.247 10.094 -26.206 1.00 65.94 195 ASN A C 1
ATOM 1541 O O . ASN A 1 195 ? 16.436 10.423 -26.227 1.00 65.94 195 ASN A O 1
ATOM 1545 N N . ALA A 1 196 ? 14.281 10.932 -26.589 1.00 70.75 196 ALA A N 1
ATOM 1546 C CA . ALA A 1 196 ? 14.553 12.261 -27.114 1.00 70.75 196 ALA A CA 1
ATOM 1547 C C . ALA A 1 196 ? 15.024 13.235 -26.019 1.00 70.75 196 ALA A C 1
ATOM 1549 O O . ALA A 1 196 ? 14.589 13.211 -24.866 1.00 70.75 196 ALA A O 1
ATOM 1550 N N . TYR A 1 197 ? 15.890 14.166 -26.401 1.00 64.81 197 TYR A N 1
ATOM 1551 C CA . TYR A 1 197 ? 16.294 15.290 -25.568 1.00 64.81 197 TYR A CA 1
ATOM 1552 C C . TYR A 1 197 ? 15.238 16.383 -25.636 1.00 64.81 197 TYR A C 1
ATOM 1554 O O . TYR A 1 197 ? 14.950 16.892 -26.711 1.00 64.81 197 TYR A O 1
ATOM 1562 N N . ILE A 1 198 ? 14.714 16.805 -24.490 1.00 72.94 198 ILE A N 1
ATOM 1563 C CA . ILE A 1 198 ? 13.638 17.801 -24.425 1.00 72.94 198 ILE A CA 1
ATOM 1564 C C . ILE A 1 198 ? 14.192 19.160 -23.971 1.00 72.94 198 ILE A C 1
ATOM 1566 O O . ILE A 1 198 ? 15.152 19.225 -23.195 1.00 72.94 198 ILE A O 1
ATOM 1570 N N . GLY A 1 199 ? 13.647 20.263 -24.483 1.00 72.75 199 GLY A N 1
ATOM 1571 C CA . GLY A 1 199 ? 13.907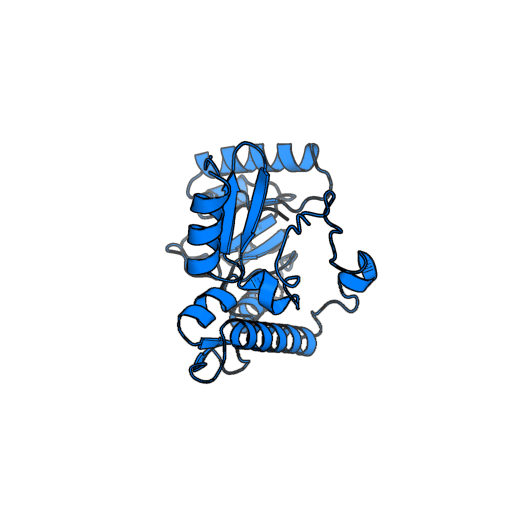 21.628 -24.013 1.00 72.75 199 GLY A CA 1
ATOM 1572 C C . GLY A 1 199 ? 12.638 22.477 -24.033 1.00 72.75 199 GLY A C 1
ATOM 1573 O O . GLY A 1 199 ? 11.746 22.206 -24.828 1.00 72.75 199 GLY A O 1
ATOM 1574 N N . GLU A 1 200 ? 12.559 23.477 -23.159 1.00 74.12 200 GLU A N 1
ATOM 1575 C CA . GLU A 1 200 ? 11.472 24.461 -23.129 1.00 74.12 200 GLU A CA 1
ATOM 1576 C C . GLU A 1 200 ? 12.000 25.831 -23.541 1.00 74.12 200 GLU A C 1
ATOM 1578 O O . GLU A 1 200 ? 13.067 26.252 -23.086 1.00 74.12 200 GLU A O 1
ATOM 1583 N N . TYR A 1 201 ? 11.265 26.496 -24.429 1.00 76.94 201 TYR A N 1
ATOM 1584 C CA . TYR A 1 201 ? 11.676 27.737 -25.070 1.00 76.94 201 TYR A CA 1
ATOM 1585 C C . TYR A 1 201 ? 10.514 28.729 -25.108 1.00 76.94 201 TYR A C 1
ATOM 1587 O O . TYR A 1 201 ? 9.371 28.331 -25.338 1.00 76.94 201 TYR A O 1
ATOM 1595 N N . GLU A 1 202 ? 10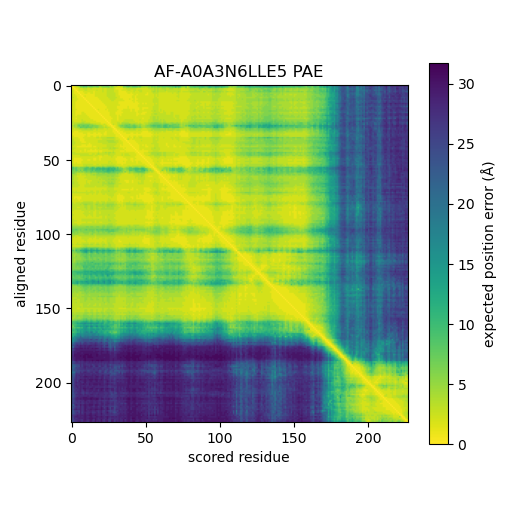.811 30.015 -24.915 1.00 73.75 202 GLU A N 1
ATOM 1596 C CA . GLU A 1 202 ? 9.804 31.066 -24.688 1.00 73.75 202 GLU A CA 1
ATOM 1597 C C . GLU A 1 202 ? 8.753 31.156 -25.807 1.00 73.75 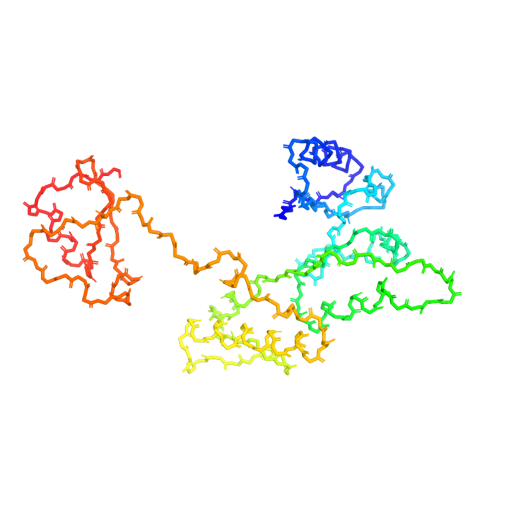202 GLU A C 1
ATOM 1599 O O . GLU A 1 202 ? 7.559 31.243 -25.532 1.00 73.75 202 GLU A O 1
ATOM 1604 N N . GLU A 1 203 ? 9.182 31.095 -27.070 1.00 72.19 203 GLU A N 1
ATOM 1605 C CA . GLU A 1 203 ? 8.290 31.268 -28.230 1.00 72.19 203 GLU A CA 1
ATOM 1606 C C . GLU A 1 203 ? 7.792 29.947 -28.836 1.00 72.19 203 GLU A C 1
ATOM 1608 O O . GLU A 1 203 ? 6.808 29.934 -29.572 1.00 72.19 203 GLU A O 1
ATOM 1613 N N . HIS A 1 204 ? 8.465 28.833 -28.539 1.00 63.81 204 HIS A N 1
ATOM 1614 C CA . HIS A 1 204 ? 8.251 27.547 -29.218 1.00 63.81 204 HIS A CA 1
ATOM 1615 C C . HIS A 1 204 ? 7.706 26.456 -28.288 1.00 63.81 204 HIS A C 1
ATOM 1617 O O . HIS A 1 204 ? 7.449 25.335 -28.725 1.00 63.81 204 HIS A O 1
ATOM 1623 N N . GLY A 1 205 ? 7.531 26.766 -27.002 1.00 70.69 205 GLY A N 1
ATOM 1624 C CA . GLY A 1 205 ? 7.104 25.801 -26.002 1.00 70.69 205 GLY A CA 1
ATOM 1625 C C . GLY A 1 205 ? 8.123 24.675 -25.832 1.00 70.69 205 GLY A C 1
ATOM 1626 O O . GLY A 1 205 ? 9.337 24.893 -25.843 1.00 70.69 205 GLY A O 1
ATOM 1627 N N . ARG A 1 206 ? 7.628 23.453 -25.635 1.00 69.75 206 ARG A N 1
ATOM 1628 C CA . ARG A 1 206 ? 8.467 22.278 -25.395 1.00 69.75 206 ARG A CA 1
ATOM 1629 C C . ARG A 1 206 ? 8.834 21.606 -26.721 1.00 69.75 206 ARG A C 1
ATOM 1631 O O . ARG A 1 206 ? 7.954 21.161 -27.447 1.00 69.75 206 ARG A O 1
ATOM 1638 N N . LEU A 1 207 ? 10.128 21.487 -27.009 1.00 69.88 207 LEU A N 1
ATOM 1639 C CA . LEU A 1 207 ? 10.666 20.836 -28.208 1.00 69.88 207 LEU A CA 1
ATOM 1640 C C . LEU A 1 207 ? 11.437 19.560 -27.844 1.00 69.88 207 LEU A C 1
ATOM 1642 O O . LEU A 1 207 ? 12.081 19.498 -26.794 1.00 69.88 207 LEU A O 1
ATOM 1646 N N . ALA A 1 208 ? 11.394 18.558 -28.727 1.00 68.69 208 ALA A N 1
ATOM 1647 C CA . ALA A 1 208 ? 12.107 17.288 -28.597 1.00 68.69 208 ALA A CA 1
ATOM 1648 C C . ALA A 1 208 ? 13.135 17.116 -29.728 1.00 68.69 208 ALA A C 1
ATOM 1650 O O . ALA A 1 208 ? 12.859 17.433 -30.882 1.00 68.69 208 ALA A O 1
ATOM 1651 N N . PHE A 1 209 ? 14.314 16.597 -29.390 1.00 67.31 209 PHE A N 1
ATOM 1652 C CA . PHE A 1 209 ? 15.455 16.432 -30.289 1.00 67.31 209 PHE A CA 1
ATOM 1653 C C . PHE A 1 209 ? 15.982 15.002 -30.216 1.00 67.31 209 PHE A C 1
ATOM 1655 O O . PHE A 1 209 ? 16.031 14.411 -29.141 1.00 67.31 209 PHE A O 1
ATOM 1662 N N . GLU A 1 210 ? 16.447 14.458 -31.334 1.00 57.50 210 GLU A N 1
ATOM 1663 C CA . GLU A 1 210 ? 16.950 13.082 -31.411 1.00 57.50 210 GLU A CA 1
ATOM 1664 C C . GLU A 1 210 ? 18.190 12.872 -30.530 1.00 57.50 210 GLU A C 1
ATOM 1666 O O . GLU A 1 210 ? 18.365 11.833 -29.901 1.00 57.50 210 GLU A O 1
ATOM 1671 N N . ASN A 1 211 ? 19.067 13.876 -30.456 1.00 66.06 211 ASN A N 1
ATOM 1672 C CA . ASN A 1 211 ? 20.271 13.827 -29.635 1.00 66.06 211 ASN A CA 1
ATOM 1673 C C . ASN A 1 211 ? 20.717 15.226 -29.173 1.00 66.06 211 ASN A C 1
ATOM 1675 O O . ASN A 1 211 ? 20.292 16.262 -29.691 1.00 66.06 211 ASN A O 1
ATOM 1679 N N . LYS A 1 212 ? 21.626 15.260 -28.189 1.00 69.75 212 LYS A N 1
ATOM 1680 C CA . LYS A 1 212 ? 22.150 16.502 -27.596 1.00 69.75 212 LYS A CA 1
ATOM 1681 C C . LYS A 1 212 ? 22.846 17.416 -28.613 1.00 69.75 212 LYS A C 1
ATOM 1683 O O . LYS A 1 212 ? 22.738 18.635 -28.497 1.00 69.75 212 LYS A O 1
ATOM 1688 N N . THR A 1 213 ? 23.554 16.852 -29.588 1.00 69.06 213 THR A N 1
ATOM 1689 C CA . THR A 1 213 ? 24.286 17.623 -30.604 1.00 69.06 213 THR A CA 1
ATOM 1690 C C . THR A 1 213 ? 23.324 18.338 -31.548 1.00 69.06 213 THR A C 1
ATOM 1692 O O . THR A 1 213 ? 23.502 19.524 -31.819 1.00 69.06 213 THR A O 1
ATOM 1695 N N . GLN A 1 214 ? 22.266 17.655 -31.986 1.00 61.16 214 GLN A N 1
ATOM 1696 C CA . GLN A 1 214 ? 21.201 18.245 -32.792 1.00 61.16 214 GLN A CA 1
ATOM 1697 C C . GLN A 1 214 ? 20.472 19.351 -32.021 1.00 61.16 214 GLN A C 1
ATOM 1699 O O . GLN A 1 214 ? 20.286 20.439 -32.559 1.00 61.16 214 GLN A O 1
ATOM 1704 N N . LYS A 1 215 ? 20.147 19.115 -30.742 1.00 72.88 215 LYS A N 1
ATOM 1705 C CA . LYS A 1 215 ? 19.567 20.138 -29.860 1.00 72.88 215 LYS A CA 1
ATOM 1706 C C . LYS A 1 215 ? 20.414 21.410 -29.839 1.00 72.88 215 LYS A C 1
ATOM 1708 O O . LYS A 1 215 ? 19.908 22.489 -30.112 1.00 72.88 215 LYS A O 1
ATOM 1713 N N . GLN A 1 216 ? 21.713 21.287 -29.569 1.00 72.19 216 GLN A N 1
ATOM 1714 C CA . GLN A 1 216 ? 22.625 22.435 -29.513 1.00 72.19 216 GLN A CA 1
ATOM 1715 C C . GLN A 1 216 ? 22.750 23.162 -30.858 1.00 72.19 216 GLN A C 1
ATOM 1717 O O . GLN A 1 216 ? 22.824 24.388 -30.892 1.00 72.19 216 GLN A O 1
ATOM 1722 N N . PHE A 1 217 ? 22.765 22.415 -31.962 1.00 68.31 217 PHE A N 1
ATOM 1723 C CA . PHE A 1 217 ? 22.812 22.989 -33.302 1.00 68.31 217 PHE A CA 1
ATOM 1724 C C . PHE A 1 217 ? 21.559 23.819 -33.612 1.00 68.31 217 PHE A C 1
ATOM 1726 O O . PHE A 1 217 ? 21.680 24.943 -34.093 1.00 68.31 217 PHE A O 1
ATOM 1733 N N . VAL A 1 218 ? 20.370 23.293 -33.307 1.00 63.84 218 VAL A N 1
ATOM 1734 C CA . VAL A 1 218 ? 19.095 23.983 -33.556 1.00 63.84 218 VAL A CA 1
ATOM 1735 C C . VAL A 1 218 ? 18.915 25.174 -32.616 1.00 63.84 218 VAL A C 1
ATOM 1737 O O . VAL A 1 218 ? 18.554 26.248 -33.085 1.00 63.84 218 VAL A O 1
ATOM 1740 N N . GLU A 1 219 ? 19.259 25.031 -31.330 1.00 74.94 219 GLU A N 1
ATOM 1741 C CA . GLU A 1 219 ? 19.286 26.149 -30.372 1.00 74.94 219 GLU A CA 1
ATOM 1742 C C . GLU A 1 219 ? 20.113 27.323 -30.903 1.00 74.94 219 GLU A C 1
ATOM 1744 O O . GLU A 1 219 ? 19.698 28.475 -30.804 1.00 74.94 219 GLU A O 1
ATOM 1749 N N . HIS A 1 220 ? 21.268 27.026 -31.502 1.00 74.25 220 HIS A N 1
ATOM 1750 C CA . HIS A 1 220 ? 22.146 28.040 -32.066 1.00 74.25 220 HIS A CA 1
ATOM 1751 C C . HIS A 1 220 ? 21.621 28.627 -33.383 1.00 74.25 220 HIS A C 1
ATOM 1753 O O . HIS A 1 220 ? 21.673 29.841 -33.567 1.00 74.25 220 HIS A O 1
ATOM 1759 N N . ARG A 1 221 ? 21.129 27.785 -34.303 1.00 73.00 221 ARG A N 1
ATOM 1760 C CA . ARG A 1 221 ? 20.668 28.208 -35.635 1.00 73.00 221 ARG A CA 1
ATOM 1761 C C . ARG A 1 221 ? 19.402 29.060 -35.570 1.00 73.00 221 ARG A C 1
ATOM 1763 O O . ARG A 1 221 ? 19.327 30.068 -36.261 1.00 73.00 221 ARG A O 1
ATOM 1770 N N . GLU A 1 222 ? 18.440 28.645 -34.753 1.00 72.12 222 GLU A N 1
ATOM 1771 C CA . GLU A 1 222 ? 17.129 29.296 -34.616 1.00 72.12 222 GLU A CA 1
ATOM 1772 C C . GLU A 1 222 ? 17.102 30.326 -33.475 1.00 72.12 222 GLU A C 1
ATOM 1774 O O . GLU A 1 222 ? 16.052 30.881 -33.174 1.00 72.12 222 GLU A O 1
ATOM 1779 N N . ALA A 1 223 ? 18.249 30.576 -32.825 1.00 79.75 223 ALA A N 1
ATOM 1780 C CA . ALA A 1 223 ? 18.381 31.488 -31.686 1.00 79.75 223 ALA A CA 1
ATOM 1781 C C . ALA A 1 223 ? 17.321 31.244 -30.592 1.00 79.75 223 ALA A C 1
ATOM 1783 O O . ALA A 1 223 ? 16.700 32.178 -30.085 1.00 79.75 223 ALA A O 1
ATOM 1784 N N . LEU A 1 224 ? 17.104 29.973 -30.234 1.00 78.12 224 LEU A N 1
ATOM 1785 C CA . LEU A 1 224 ? 16.065 29.599 -29.276 1.00 78.12 224 LEU A CA 1
ATOM 1786 C C . LEU A 1 224 ? 16.439 30.050 -27.859 1.00 78.12 224 LEU A C 1
ATOM 1788 O O . LEU A 1 224 ? 17.429 29.584 -27.287 1.00 78.12 224 LEU A O 1
ATOM 1792 N N . ASN A 1 225 ? 15.597 30.893 -27.264 1.00 77.12 225 ASN A N 1
ATOM 1793 C CA . ASN A 1 225 ? 15.736 31.319 -25.875 1.00 77.12 225 ASN A CA 1
ATOM 1794 C C . ASN A 1 225 ? 15.058 30.312 -24.949 1.00 77.12 225 ASN A C 1
ATOM 1796 O O . ASN A 1 225 ? 13.868 30.027 -25.091 1.00 77.12 225 ASN A O 1
ATOM 1800 N N . LYS A 1 226 ? 15.838 29.747 -24.025 1.00 75.81 226 LYS A N 1
ATOM 1801 C CA . LYS A 1 226 ? 15.331 28.836 -22.994 1.00 75.81 226 LYS A CA 1
ATOM 1802 C C . LYS A 1 226 ? 14.543 29.616 -21.954 1.00 75.81 226 LYS A C 1
ATOM 1804 O O . LYS A 1 226 ? 14.932 30.734 -21.626 1.00 75.81 226 LYS A O 1
ATOM 1809 N N . ILE A 1 227 ? 13.497 28.979 -21.440 1.00 72.00 227 ILE A N 1
ATOM 1810 C CA . ILE A 1 227 ? 12.809 29.408 -20.217 1.00 72.00 227 ILE A CA 1
ATOM 1811 C C . ILE A 1 227 ? 13.698 29.099 -19.004 1.00 72.00 227 ILE A C 1
ATOM 1813 O O . ILE A 1 227 ? 14.380 28.043 -19.027 1.00 72.00 227 ILE A O 1
#

Radius of gyration: 23.61 Å; Cα contacts (8 Å, |Δi|>4): 320; chains: 1; bounding box: 42×50×62 Å

Secondary structure (DSSP, 8-state):
-EEEEEE-SHHHHHHHHHHHHHHHHHSTT--EEEEE-SHHHHHHS-TTSEEEEE-SS-SS-GGGT--HHHHTTSEEEEESS-HHHHHHHHHHHHS--TT-PPPPEEEEEE--HHHHHHHTTEEEETTEEEE-TTS-HHHHHHHHHHHHHHHHHHTT-S-SS-HHHHH--S----SS-----SSS----SHHHHHT-EEEEETTTEEEEESSHHHHHHHHHHTTPPB-

Nearest PDB structures (foldseek):
  6cfd-assembly1_M  TM=4.266E-01  e=4.767E-01  Enterococcus faecium
  3paj-assembly1_B  TM=5.554E-01  e=3.230E+00  Vibrio cholerae O1 biovar El Tor str. N16961
  6cfd-assembly1_S  TM=4.397E-01  e=1.485E+00  Enterococcus faecium
  2vp8-assembly1_B  TM=4.923E-01  e=3.640E+00  Mycobacterium tuberculosis H37Rv
  7vvz-assembly1_G  TM=1.850E-01  e=3.042E+00  Saccharomyces cerevisiae S288C

Solvent-accessible surface area (backbone atoms only — not comparable to full-atom values): 13175 Å² total; per-residue (Å²): 112,46,80,78,51,73,13,70,39,56,69,47,16,50,57,52,33,55,52,47,51,55,49,39,71,78,38,77,87,55,49,46,28,40,24,59,57,25,56,58,19,67,76,60,38,53,77,88,47,24,36,32,41,67,55,41,97,60,97,69,49,62,77,79,43,49,56,73,68,76,51,30,63,29,36,30,29,41,37,28,46,51,75,66,60,41,48,53,50,50,46,69,41,43,52,90,53,96,85,63,63,56,43,32,46,74,77,48,72,47,64,77,56,48,64,57,34,19,77,73,33,22,22,48,43,94,91,41,79,40,85,27,86,90,51,53,54,68,54,26,31,50,50,20,51,51,39,52,50,52,52,34,47,75,71,70,70,49,74,94,69,54,66,50,77,77,72,40,72,96,66,80,79,66,97,61,81,86,73,83,82,89,88,66,82,70,74,87,41,73,72,48,54,76,63,33,43,72,49,50,26,76,92,71,45,71,46,78,24,82,38,71,67,58,42,54,51,47,36,61,74,69,65,58,51,68,110

pLDDT: mean 84.27, std 15.44, range [36.22, 98.12]

InterPro domains:
  IPR046718 Protein of unknown function DUF6610 [PF20314] (1-153)

Sequence (227 aa):
MAVLGDAYNRTEAEELGETAIQLLEESPGKEIIVVAKCEDAFEILDQEVTLGYPNGYSDLKPEDYSSVRDWRGRNVHVLGGSPQSQFEVIEELTQPNLTRDPPADIRGVDGNGVQKAAYFGEFYSRDGYQRADHLSIRETVKISLEEIKAFWQDKGLWPETEPRVLYGPAVQEPDQLIYMDQGGDPIPSRDALENAYIGEYEEHGRLAFENKTQKQFVEHREALNKI